Protein AF-A0A3P7NLG9-F1 (afdb_monomer)

Secondary structure (DSSP, 8-state):
----GGGGGGSHHHHHHHHH-SS-------TTTTGGGTS-HHHHHHHHHHHHHHHHH-HHHHHHHH--STT----TT-SS----HHHHHHHHHHHHHHHHHHHHHHHT--GGG--HHHHHHHHHT---PPPPHHHHHHHHHHHHHHHH--S--EEEEEE-TTSPEEEEEE--GGGGT----SS-HHHHHHHHTTGGGGGSS---------TT-------HHHHHHHHHH--SSS--------

Foldseek 3Di:
DDQLVVLVCVQVVNVVCVVPDPDDDDDDADQQFCVVVPDPPVVSVLLSLLLSLLCVLPVVVSVCLQCVDPPFDADPRGRGTDDDPVSSVSSSVSSLCSQLVSVCVVVVADSVLDDPVRSVCSSRPHDDDHPDVVSVVVVVVVVVVVVVDPDDWDWDWDADPVGDIDIDTHPDPPVVPDPDDPDPVVVQVVVLQCQLVVLVDDDDDDDDDDPPDDDDDDDSVVVSVDSSPDTPPDDDDDDDDD

Solvent-accessible surface area (backbone atoms only — not comparable to full-atom values): 15408 Å² total; per-residue (Å²): 120,56,71,50,65,74,31,53,59,73,38,65,73,53,38,53,50,60,74,67,54,89,63,96,76,91,82,90,81,64,96,59,65,69,46,71,82,83,42,54,70,69,55,50,50,51,51,51,47,45,52,28,39,18,37,60,75,41,46,70,63,38,55,48,52,65,44,80,45,94,82,55,46,57,52,96,90,42,87,58,58,66,66,55,76,72,53,46,54,53,39,50,52,53,38,50,50,53,46,44,52,54,50,18,66,75,66,74,42,70,64,87,68,56,49,75,66,54,54,50,36,54,60,47,43,44,93,68,81,74,79,52,69,69,59,49,53,49,49,56,51,49,55,58,44,63,79,70,59,91,80,74,70,55,72,48,78,48,69,48,103,85,70,52,78,44,78,47,74,48,77,62,86,64,72,79,79,71,80,75,64,96,63,63,54,65,65,48,55,62,54,34,72,54,35,58,68,55,65,77,69,79,90,74,90,82,70,84,86,54,94,91,56,88,85,84,84,77,62,66,69,58,54,48,52,51,51,46,73,46,57,98,80,60,88,84,86,86,86,81,88,131

pLDDT: mean 79.29, std 16.8, range [35.34, 97.75]

Mean predicted aligned error: 17.89 Å

Sequence (242 aa):
MQLPFQACLKVEKFGDLILKATEPQMVLFNLYDDWLKTISSYTAFSRLILILRALHVNNDKAKVILKPDKTTITEPHHIWPTLTPDEWIKVEYQLKDLILADYGKKNNVNVASLTQSEIRDIILGMEISAPSQQRQQIAEIEKQAKEQSQLTATTTKTVNKHGDEIISTTTSNYETEHFSSKTEWRVRAISATNLYLRTNNIYVSSDDIKENGYTYILPKNVLKKFITISDLRAQNMYKYNI

Radius of gyration: 28.05 Å; Cα contacts (8 Å, |Δi|>4): 166; chains: 1; bounding box: 58×56×77 Å

Nearest PDB structures (foldseek):
  8h6l-assembly1_5B  TM=5.431E-01  e=1.942E-27  Homo sapiens
  8qzs-assembly1_A  TM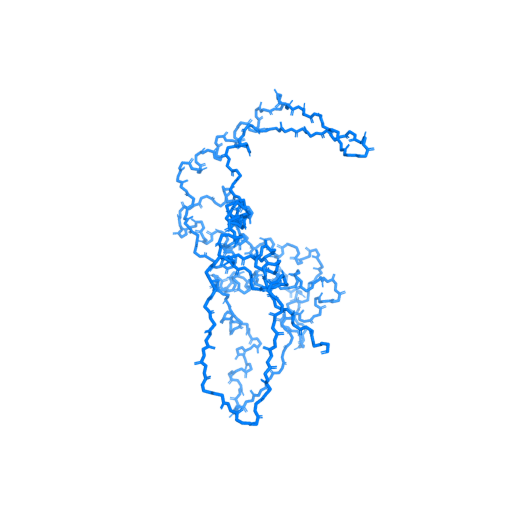=5.443E-01  e=1.942E-27  Homo sapiens
  8c6j-assembly1_A  TM=6.917E-01  e=1.653E-21  Homo sapiens
  6qdv-assembly1_A  TM=6.781E-01  e=6.265E-21  Homo sapiens
  5o9z-assembly1_A  TM=6.829E-01  e=7.615E-20  Homo sapiens

Structure (mmCIF, N/CA/C/O backbone):
data_AF-A0A3P7NLG9-F1
#
_entry.id   AF-A0A3P7NLG9-F1
#
loop_
_atom_site.group_PDB
_atom_site.id
_atom_site.type_symbol
_atom_site.label_atom_id
_atom_site.label_alt_id
_atom_site.label_comp_id
_atom_site.label_asym_id
_atom_site.label_entity_id
_atom_site.label_seq_id
_atom_site.pdbx_PDB_ins_code
_atom_site.Cartn_x
_atom_site.Cartn_y
_atom_site.Cartn_z
_atom_site.occupancy
_atom_site.B_iso_or_equiv
_atom_site.auth_seq_id
_atom_site.auth_comp_id
_atom_site.auth_asym_id
_atom_site.auth_atom_id
_atom_site.pdbx_PDB_model_num
ATOM 1 N N . MET A 1 1 ? -3.169 -7.976 10.105 1.00 57.94 1 MET A N 1
ATOM 2 C CA . MET A 1 1 ? -2.786 -7.221 8.893 1.00 57.94 1 MET A CA 1
ATOM 3 C C . MET A 1 1 ? -1.888 -8.119 8.061 1.00 57.94 1 MET A C 1
ATOM 5 O O . MET A 1 1 ? -0.774 -8.394 8.489 1.00 57.94 1 MET A O 1
ATOM 9 N N . GLN A 1 2 ? -2.391 -8.653 6.947 1.00 73.62 2 GLN A N 1
ATOM 10 C CA . GLN A 1 2 ? -1.629 -9.563 6.091 1.00 73.62 2 GLN A CA 1
ATOM 11 C C . GLN A 1 2 ? -1.133 -8.791 4.866 1.00 73.62 2 GLN A C 1
ATOM 13 O O . GLN A 1 2 ? -1.861 -8.571 3.891 1.00 73.62 2 GLN A O 1
ATOM 18 N N . LEU A 1 3 ? 0.109 -8.316 4.953 1.00 75.56 3 LEU A N 1
ATOM 19 C CA . LEU A 1 3 ? 0.740 -7.581 3.863 1.00 75.56 3 LEU A CA 1
ATOM 20 C C . LEU A 1 3 ? 1.159 -8.545 2.742 1.00 75.56 3 LEU A C 1
ATOM 22 O O . LEU A 1 3 ? 1.709 -9.612 3.026 1.00 75.56 3 LEU A O 1
ATOM 26 N N . PRO A 1 4 ? 0.930 -8.194 1.465 1.00 78.62 4 PRO A N 1
ATOM 27 C CA . PRO A 1 4 ? 1.114 -9.104 0.343 1.00 78.62 4 PRO A CA 1
ATOM 28 C C . PRO A 1 4 ? 2.580 -9.149 -0.118 1.00 78.62 4 PRO A C 1
ATOM 30 O O . PRO A 1 4 ? 2.858 -9.073 -1.309 1.00 78.62 4 PRO A O 1
ATOM 33 N N . PHE A 1 5 ? 3.544 -9.287 0.798 1.00 79.00 5 PHE A N 1
ATOM 34 C CA . PHE A 1 5 ? 4.973 -9.300 0.447 1.00 79.00 5 PHE A CA 1
ATOM 35 C C . PHE A 1 5 ? 5.369 -10.484 -0.438 1.00 79.00 5 PHE A C 1
ATOM 37 O O . PHE A 1 5 ? 6.287 -10.371 -1.241 1.00 79.00 5 PHE A O 1
ATOM 44 N N . GLN A 1 6 ? 4.634 -11.597 -0.376 1.00 79.12 6 GLN A N 1
ATOM 45 C CA . GLN A 1 6 ? 4.818 -12.705 -1.318 1.00 79.12 6 GLN A CA 1
ATOM 46 C C . GLN A 1 6 ? 4.575 -12.283 -2.775 1.00 79.12 6 GLN A C 1
ATOM 48 O O . GLN A 1 6 ? 5.144 -12.877 -3.686 1.00 79.12 6 GLN A O 1
ATOM 53 N N . ALA A 1 7 ? 3.776 -11.236 -3.017 1.00 80.38 7 ALA A N 1
ATOM 54 C CA . ALA A 1 7 ? 3.574 -10.702 -4.358 1.00 80.38 7 ALA A CA 1
ATOM 55 C C . ALA A 1 7 ? 4.841 -10.054 -4.936 1.00 80.38 7 ALA A C 1
ATOM 57 O O . ALA A 1 7 ? 4.934 -9.954 -6.157 1.00 80.38 7 ALA A O 1
ATOM 58 N N . CYS A 1 8 ? 5.836 -9.700 -4.106 1.00 78.50 8 CYS A N 1
ATOM 59 C CA . CYS A 1 8 ? 7.149 -9.274 -4.592 1.00 78.50 8 CYS A CA 1
ATOM 60 C C . CYS A 1 8 ? 7.766 -10.346 -5.497 1.00 78.50 8 CYS A C 1
ATOM 62 O O . CYS A 1 8 ? 8.310 -10.014 -6.539 1.00 78.50 8 CYS A O 1
ATOM 64 N N . LEU A 1 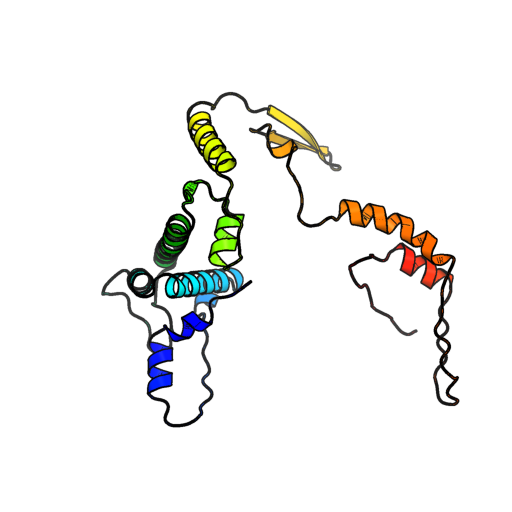9 ? 7.597 -11.636 -5.188 1.00 78.31 9 LEU A N 1
ATOM 65 C CA . LEU A 1 9 ? 8.136 -12.727 -6.013 1.00 78.31 9 LEU A CA 1
ATOM 66 C C . LEU A 1 9 ? 7.528 -12.788 -7.424 1.00 78.31 9 LEU A C 1
ATOM 68 O O . LEU A 1 9 ? 8.087 -13.436 -8.301 1.00 78.31 9 LEU A O 1
ATOM 72 N N . LYS A 1 10 ? 6.397 -12.112 -7.661 1.00 79.62 10 LYS A N 1
ATOM 73 C CA . LYS A 1 10 ? 5.776 -12.008 -8.989 1.00 79.62 10 LYS A CA 1
ATOM 74 C C . LYS A 1 10 ? 6.380 -10.892 -9.851 1.00 79.62 10 LYS A C 1
ATOM 76 O O . LYS A 1 10 ? 5.967 -10.721 -11.000 1.00 79.62 10 LYS A O 1
ATOM 81 N N . VAL A 1 11 ? 7.310 -10.107 -9.305 1.00 84.94 11 VAL A N 1
ATOM 82 C CA . VAL A 1 11 ? 8.071 -9.105 -10.054 1.00 84.94 11 VAL A CA 1
ATOM 83 C C . VAL A 1 11 ? 9.166 -9.819 -10.844 1.00 84.94 11 VAL A C 1
ATOM 85 O O . VAL A 1 11 ? 9.984 -10.535 -10.271 1.00 84.94 11 VAL A O 1
ATOM 88 N N . GLU A 1 12 ? 9.185 -9.603 -12.161 1.00 82.44 12 GLU A N 1
ATOM 89 C CA . GLU A 1 12 ? 10.059 -10.307 -13.117 1.00 82.44 12 GLU A CA 1
ATOM 90 C C . GLU A 1 12 ? 11.532 -10.250 -12.716 1.00 82.44 12 GLU A C 1
ATOM 92 O O . GLU A 1 12 ? 12.202 -11.274 -12.709 1.00 82.44 12 GLU A O 1
ATOM 97 N N . LYS A 1 13 ? 12.010 -9.090 -12.254 1.00 85.38 13 LYS A N 1
ATOM 98 C CA . LYS A 1 13 ? 13.400 -8.914 -11.815 1.00 85.38 13 LYS A CA 1
ATOM 99 C C . LYS A 1 13 ? 13.804 -9.870 -10.689 1.00 85.38 13 LYS A C 1
ATOM 101 O O . LYS A 1 13 ? 14.916 -10.392 -10.699 1.00 85.38 13 LYS A O 1
ATOM 106 N N . PHE A 1 14 ? 12.915 -10.102 -9.724 1.00 86.25 14 PHE A N 1
ATOM 107 C CA . PHE A 1 14 ? 13.180 -11.038 -8.632 1.00 86.25 14 PHE A CA 1
ATOM 108 C C . PHE A 1 14 ? 13.017 -12.484 -9.091 1.00 86.25 14 PHE A C 1
ATOM 110 O O . PHE A 1 14 ? 13.858 -13.311 -8.754 1.00 86.25 14 PHE A O 1
ATOM 117 N N . GLY A 1 15 ? 11.994 -12.777 -9.898 1.00 81.50 15 GLY A N 1
ATOM 118 C CA . GLY A 1 15 ? 11.798 -14.103 -10.488 1.00 81.50 15 GLY A CA 1
ATOM 119 C C . GLY A 1 15 ? 13.008 -14.558 -11.307 1.00 81.50 15 GLY A C 1
ATOM 120 O O . GLY A 1 15 ? 13.551 -15.629 -11.054 1.00 81.50 15 GLY A O 1
ATOM 121 N N . ASP A 1 16 ? 13.492 -13.714 -12.216 1.00 84.62 16 ASP A N 1
ATOM 122 C CA . ASP A 1 16 ? 14.642 -14.002 -13.076 1.00 84.62 16 ASP A CA 1
ATOM 123 C C . ASP A 1 16 ? 15.929 -14.208 -12.278 1.00 84.62 16 ASP A C 1
ATOM 125 O O . ASP A 1 16 ? 16.723 -15.091 -12.598 1.00 84.62 16 ASP A O 1
ATOM 129 N N . LEU A 1 17 ? 16.146 -13.401 -11.237 1.00 85.12 17 LEU A N 1
ATOM 130 C CA . LEU A 1 17 ? 17.311 -13.529 -10.369 1.00 85.12 17 LEU A CA 1
ATOM 131 C C . LEU A 1 17 ? 17.286 -14.849 -9.589 1.00 85.12 17 LEU A C 1
ATOM 133 O O . LEU A 1 17 ? 18.310 -15.521 -9.496 1.00 85.12 17 LEU A O 1
ATOM 137 N N . ILE A 1 18 ? 16.119 -15.226 -9.060 1.00 84.69 18 ILE A N 1
ATOM 138 C CA . ILE A 1 18 ? 15.930 -16.487 -8.336 1.00 84.69 18 ILE A CA 1
ATOM 139 C C . ILE A 1 18 ? 16.148 -17.676 -9.276 1.00 84.69 18 ILE A C 1
ATOM 141 O O . ILE A 1 18 ? 16.851 -18.613 -8.913 1.00 84.69 18 ILE A O 1
ATOM 145 N N . LEU A 1 19 ? 15.599 -17.628 -10.494 1.00 85.62 19 LEU A N 1
ATOM 146 C CA . LEU A 1 19 ? 15.734 -18.709 -11.476 1.00 85.62 19 LEU A CA 1
ATOM 147 C C . LEU A 1 19 ? 17.170 -18.881 -11.991 1.00 85.62 19 LEU A C 1
ATOM 149 O O . LEU A 1 19 ? 17.551 -19.987 -12.363 1.00 85.62 19 LEU A O 1
ATOM 153 N N . LYS A 1 20 ? 17.964 -17.806 -12.025 1.00 89.06 20 LYS A N 1
ATOM 154 C CA . LYS A 1 20 ? 19.366 -17.827 -12.476 1.00 89.06 20 LYS A CA 1
ATOM 155 C C . LYS A 1 20 ? 20.369 -18.133 -11.362 1.00 89.06 20 LYS A C 1
ATOM 157 O O . LYS A 1 20 ? 21.552 -18.289 -11.655 1.00 89.06 20 LYS A O 1
ATOM 162 N N . ALA A 1 21 ? 19.941 -18.187 -10.102 1.00 89.12 21 ALA A N 1
ATOM 163 C CA . ALA A 1 21 ? 20.837 -18.433 -8.979 1.00 89.12 21 ALA A CA 1
ATOM 164 C C . ALA A 1 21 ? 21.352 -19.883 -8.995 1.00 89.12 21 ALA A C 1
ATOM 166 O O . ALA A 1 21 ? 20.572 -20.829 -8.925 1.00 89.12 21 ALA A O 1
ATOM 167 N N . THR A 1 22 ? 22.673 -20.060 -9.058 1.00 92.38 22 THR A N 1
ATOM 168 C CA . THR A 1 22 ? 23.335 -21.378 -9.014 1.00 92.38 22 THR A CA 1
ATOM 169 C C . THR A 1 22 ? 23.825 -21.758 -7.619 1.00 92.38 22 THR A C 1
ATOM 171 O O . THR A 1 22 ? 24.142 -22.918 -7.372 1.00 92.38 22 THR A O 1
ATOM 174 N N . GLU A 1 23 ? 23.887 -20.791 -6.705 1.00 91.38 23 GLU A N 1
ATOM 175 C CA . GLU A 1 23 ? 24.315 -20.966 -5.320 1.00 91.38 23 GLU A CA 1
ATOM 176 C C . GLU A 1 23 ? 23.517 -20.048 -4.376 1.00 91.38 23 GLU A C 1
ATOM 178 O O . GLU A 1 23 ? 22.915 -19.065 -4.831 1.00 91.38 23 GLU A O 1
ATOM 183 N N . PRO A 1 24 ? 23.480 -20.341 -3.062 1.00 92.81 24 PRO A N 1
ATOM 184 C CA . PRO A 1 24 ? 22.873 -19.451 -2.082 1.00 92.81 24 PRO A CA 1
ATOM 185 C C . PRO A 1 24 ? 23.587 -18.095 -2.054 1.00 92.81 24 PRO A C 1
ATOM 187 O O . PRO A 1 24 ? 24.754 -18.002 -1.684 1.00 92.81 24 PRO A O 1
ATOM 190 N N . GLN A 1 25 ? 22.863 -17.033 -2.400 1.00 88.50 25 GLN A N 1
ATOM 191 C CA . GLN A 1 25 ? 23.380 -15.666 -2.438 1.00 88.50 25 GLN A CA 1
ATOM 192 C C . GLN A 1 25 ? 22.449 -14.705 -1.695 1.00 88.50 25 GLN A C 1
ATOM 194 O O . GLN A 1 25 ? 21.224 -14.825 -1.762 1.00 88.50 25 GLN A O 1
ATOM 199 N N . MET A 1 26 ? 23.033 -13.732 -0.994 1.00 89.81 26 MET A N 1
ATOM 200 C CA . MET A 1 26 ? 22.301 -12.617 -0.393 1.00 89.81 26 MET A CA 1
ATOM 201 C C . MET A 1 26 ? 22.371 -11.422 -1.340 1.00 89.81 26 MET A C 1
ATOM 203 O O . MET A 1 26 ? 23.459 -11.013 -1.738 1.00 89.81 26 MET A O 1
ATOM 207 N N . VAL A 1 27 ? 21.211 -10.875 -1.710 1.00 86.62 27 VAL A N 1
ATOM 208 C CA . VAL A 1 27 ? 21.118 -9.769 -2.669 1.00 86.62 27 VAL A CA 1
ATOM 209 C C . VAL A 1 27 ? 20.407 -8.587 -2.026 1.00 86.62 27 VAL A C 1
ATOM 211 O O . VAL A 1 27 ? 19.336 -8.735 -1.437 1.00 86.62 27 VAL A O 1
ATOM 214 N N . LEU A 1 28 ? 21.013 -7.408 -2.147 1.00 88.62 28 LEU A N 1
ATOM 215 C CA . LEU A 1 28 ? 20.476 -6.162 -1.619 1.00 88.62 28 LEU A CA 1
ATOM 216 C C . LEU A 1 28 ? 19.613 -5.462 -2.674 1.00 88.62 28 LEU A C 1
ATOM 218 O O . LEU A 1 28 ? 20.063 -5.220 -3.792 1.00 88.62 28 LEU A O 1
ATOM 222 N N . PHE A 1 29 ? 18.398 -5.077 -2.289 1.00 87.94 29 PHE A N 1
ATOM 223 C CA . PHE A 1 29 ? 17.495 -4.279 -3.115 1.00 87.94 29 PHE A CA 1
ATOM 224 C C . PHE A 1 29 ? 16.886 -3.131 -2.318 1.00 87.94 29 PHE A C 1
ATOM 226 O O . PHE A 1 29 ? 16.572 -3.279 -1.137 1.00 87.94 29 PHE A O 1
ATOM 233 N N . ASN A 1 30 ? 16.652 -2.009 -2.998 1.00 91.94 30 ASN A N 1
ATOM 234 C CA . ASN A 1 30 ? 15.819 -0.928 -2.492 1.00 91.94 30 ASN A CA 1
ATOM 235 C C . ASN A 1 30 ? 14.458 -0.965 -3.196 1.00 91.94 30 ASN A C 1
ATOM 237 O O . ASN A 1 30 ? 14.361 -0.599 -4.360 1.00 91.94 30 ASN A O 1
ATOM 241 N N . LEU A 1 31 ? 13.403 -1.378 -2.486 1.00 93.62 31 LEU A N 1
ATOM 242 C CA . LEU A 1 31 ? 12.051 -1.511 -3.050 1.00 93.62 31 LEU A CA 1
ATOM 243 C C . LEU A 1 31 ? 11.395 -0.181 -3.449 1.00 93.62 31 LEU A C 1
ATOM 245 O O . LEU A 1 31 ? 10.338 -0.208 -4.076 1.00 93.62 31 LEU A O 1
ATOM 249 N N . TYR A 1 32 ? 11.976 0.955 -3.062 1.00 95.25 32 TYR A N 1
ATOM 250 C CA . TYR A 1 32 ? 11.482 2.281 -3.429 1.00 95.25 32 TYR A CA 1
ATOM 251 C C . TYR A 1 32 ? 12.207 2.894 -4.623 1.00 95.25 32 TYR A C 1
ATOM 253 O O . TYR A 1 32 ? 11.862 4.013 -4.989 1.00 95.25 32 TYR A O 1
ATOM 261 N N . ASP A 1 33 ? 13.209 2.215 -5.192 1.00 95.06 33 ASP A N 1
ATOM 262 C CA . ASP A 1 33 ? 14.074 2.785 -6.226 1.00 95.06 33 ASP A CA 1
ATOM 263 C C . ASP A 1 33 ? 14.572 4.183 -5.804 1.00 95.06 33 ASP A C 1
ATOM 265 O O . ASP A 1 33 ? 15.262 4.319 -4.787 1.00 95.06 33 ASP A O 1
ATOM 269 N N . ASP A 1 34 ? 14.179 5.236 -6.517 1.00 94.50 34 ASP A N 1
ATOM 270 C CA . ASP A 1 34 ? 14.535 6.623 -6.235 1.00 94.50 34 ASP A CA 1
ATOM 271 C C . ASP A 1 34 ? 13.371 7.489 -5.716 1.00 94.50 34 ASP A C 1
ATOM 273 O O . ASP A 1 34 ? 13.539 8.699 -5.535 1.00 94.50 34 ASP A O 1
ATOM 277 N N . TRP A 1 35 ? 12.215 6.895 -5.395 1.00 96.44 35 TRP A N 1
ATOM 278 C CA . TRP A 1 35 ? 11.002 7.626 -5.003 1.00 96.44 35 TRP A CA 1
ATOM 279 C C . TRP A 1 35 ? 11.223 8.586 -3.831 1.00 96.44 35 TRP A C 1
ATOM 281 O O . TRP A 1 35 ? 10.650 9.673 -3.802 1.00 96.44 35 TRP A O 1
ATOM 291 N N . LEU A 1 36 ? 12.096 8.233 -2.883 1.00 95.88 36 LEU A N 1
ATOM 292 C CA . LEU A 1 36 ? 12.380 9.062 -1.706 1.00 95.88 36 LEU A CA 1
ATOM 293 C C . LEU A 1 36 ? 13.033 10.417 -2.031 1.00 95.88 36 LEU A C 1
ATOM 295 O O . LEU A 1 36 ? 13.108 11.275 -1.155 1.00 95.88 36 LEU A O 1
ATOM 299 N N . LYS A 1 37 ? 13.489 10.638 -3.272 1.00 94.31 37 LYS A N 1
ATOM 300 C CA . LYS A 1 37 ? 13.948 11.957 -3.733 1.00 94.31 37 LYS A CA 1
ATOM 301 C C . LYS A 1 37 ? 12.796 12.947 -3.919 1.00 94.31 37 LYS A C 1
ATOM 303 O O . LYS A 1 37 ? 13.016 14.149 -3.821 1.00 94.31 37 LYS A O 1
ATOM 308 N N . THR A 1 38 ? 11.593 12.456 -4.224 1.00 92.12 38 THR A N 1
ATOM 309 C CA . THR A 1 38 ? 10.439 13.288 -4.611 1.00 92.12 38 THR A CA 1
ATOM 310 C C . THR A 1 38 ? 9.249 13.153 -3.667 1.00 92.12 38 THR A C 1
ATOM 312 O O . THR A 1 38 ? 8.463 14.091 -3.550 1.00 92.12 38 THR A O 1
ATOM 315 N N . ILE A 1 39 ? 9.111 12.024 -2.965 1.00 94.94 39 ILE A N 1
ATOM 316 C CA . ILE A 1 39 ? 7.998 11.761 -2.047 1.00 94.94 39 ILE A CA 1
ATOM 317 C C . ILE A 1 39 ? 8.473 11.278 -0.674 1.00 94.94 39 ILE A C 1
ATOM 319 O O . ILE A 1 39 ? 9.566 10.741 -0.512 1.00 94.94 39 ILE A O 1
ATOM 323 N N . SER A 1 40 ? 7.613 11.447 0.333 1.00 96.75 40 SER A N 1
ATOM 324 C CA . SER A 1 40 ? 7.881 10.974 1.694 1.00 96.75 40 SER A CA 1
ATOM 325 C C . SER A 1 40 ? 7.946 9.443 1.783 1.00 96.75 40 SER A C 1
ATOM 327 O O . SER A 1 40 ? 7.334 8.730 0.983 1.00 96.75 40 SER A O 1
ATOM 329 N N . SER A 1 41 ? 8.601 8.929 2.827 1.00 94.94 41 SER A N 1
ATOM 330 C CA . SER A 1 41 ? 8.630 7.492 3.134 1.00 94.94 41 SER A CA 1
ATOM 331 C C . SER A 1 41 ? 7.234 6.895 3.342 1.00 94.94 41 SER A C 1
ATOM 333 O O . SER A 1 41 ? 6.981 5.771 2.916 1.00 94.94 41 SER A O 1
ATOM 335 N N . TYR A 1 42 ? 6.307 7.653 3.935 1.00 92.94 42 TYR A N 1
ATOM 336 C CA . TYR A 1 42 ? 4.914 7.235 4.105 1.00 92.94 42 TYR A CA 1
ATOM 337 C C . TYR A 1 42 ? 4.201 7.053 2.757 1.00 92.94 42 TYR A C 1
ATOM 339 O O . TYR A 1 42 ? 3.522 6.046 2.535 1.00 92.94 42 TYR A O 1
ATOM 347 N N . THR A 1 43 ? 4.380 8.003 1.837 1.00 93.56 43 THR A N 1
ATOM 348 C CA . THR A 1 43 ? 3.804 7.939 0.488 1.00 93.56 43 THR A CA 1
ATOM 349 C C . THR A 1 43 ? 4.420 6.792 -0.312 1.00 93.56 43 THR A C 1
ATOM 351 O O . THR A 1 43 ? 3.689 6.015 -0.920 1.00 93.56 43 THR A O 1
ATOM 354 N N . ALA A 1 44 ? 5.746 6.628 -0.251 1.00 95.56 44 ALA A N 1
ATOM 355 C CA . ALA A 1 44 ? 6.464 5.547 -0.926 1.00 95.56 44 ALA A CA 1
ATOM 356 C C . ALA A 1 44 ? 6.019 4.164 -0.427 1.00 95.56 44 ALA A C 1
ATOM 358 O O . ALA A 1 44 ? 5.745 3.270 -1.227 1.00 95.56 44 ALA A O 1
ATOM 359 N N . PHE A 1 45 ? 5.862 4.003 0.890 1.00 94.50 45 PHE A N 1
ATOM 360 C CA . PHE A 1 45 ? 5.326 2.777 1.475 1.00 94.50 45 PHE A CA 1
ATOM 361 C C . PHE A 1 45 ? 3.888 2.512 1.017 1.00 94.50 45 PHE A C 1
ATOM 363 O O . PHE A 1 45 ? 3.563 1.397 0.613 1.00 94.50 45 PHE A O 1
ATOM 370 N N . SER A 1 46 ? 3.032 3.537 1.021 1.00 93.50 46 SER A N 1
ATOM 371 C CA . SER A 1 46 ? 1.637 3.412 0.578 1.00 93.50 46 SER A CA 1
ATOM 372 C C . SER A 1 46 ? 1.540 2.993 -0.894 1.00 93.50 46 SER A C 1
ATOM 374 O O . SER A 1 46 ? 0.784 2.075 -1.215 1.00 93.50 46 SER A O 1
ATOM 376 N N . ARG A 1 47 ? 2.361 3.593 -1.769 1.00 96.25 47 ARG A N 1
ATOM 377 C CA . ARG A 1 47 ? 2.503 3.207 -3.182 1.00 96.25 47 ARG A CA 1
ATOM 378 C C . ARG A 1 47 ? 2.942 1.754 -3.320 1.00 96.25 47 ARG A C 1
ATOM 380 O O . ARG A 1 47 ? 2.304 0.992 -4.041 1.00 96.25 47 ARG A O 1
ATOM 387 N N . LEU A 1 48 ? 3.985 1.347 -2.597 1.00 95.38 48 LEU A N 1
ATOM 388 C CA . LEU A 1 48 ? 4.483 -0.028 -2.633 1.00 95.38 48 LEU A CA 1
ATOM 389 C C . LEU A 1 48 ? 3.387 -1.031 -2.250 1.00 95.38 48 LEU A C 1
ATOM 391 O O . LEU A 1 48 ? 3.157 -1.999 -2.972 1.00 95.38 48 LEU A O 1
ATOM 395 N N . ILE A 1 49 ? 2.675 -0.799 -1.143 1.00 93.88 49 ILE A N 1
ATOM 396 C CA . ILE A 1 49 ? 1.603 -1.700 -0.702 1.00 93.88 49 ILE A CA 1
ATOM 397 C C . ILE A 1 49 ? 0.468 -1.767 -1.725 1.00 93.88 49 ILE A C 1
ATOM 399 O O . ILE A 1 49 ? -0.041 -2.858 -1.988 1.00 93.88 49 ILE A O 1
ATOM 403 N N . LEU A 1 50 ? 0.101 -0.638 -2.331 1.00 95.62 50 LEU A N 1
ATOM 404 C CA . LEU A 1 50 ? -0.917 -0.591 -3.375 1.00 95.62 50 LEU A CA 1
ATOM 405 C C . LEU A 1 50 ? -0.525 -1.452 -4.584 1.00 95.62 50 LEU A C 1
ATOM 407 O O . LEU A 1 50 ? -1.319 -2.282 -5.030 1.00 95.62 50 LEU A O 1
ATOM 411 N N . ILE A 1 51 ? 0.716 -1.319 -5.059 1.00 95.88 51 ILE A N 1
ATOM 412 C CA . ILE A 1 51 ? 1.245 -2.111 -6.176 1.00 95.88 51 ILE A CA 1
ATOM 413 C C . ILE A 1 51 ? 1.256 -3.603 -5.831 1.00 95.88 51 ILE A C 1
ATOM 415 O O . ILE A 1 51 ? 0.738 -4.424 -6.589 1.00 95.88 51 ILE A O 1
ATOM 419 N N . LEU A 1 52 ? 1.800 -3.973 -4.669 1.00 94.19 52 LEU A N 1
ATOM 420 C CA . LEU A 1 52 ? 1.882 -5.372 -4.249 1.00 94.19 52 LEU A CA 1
ATOM 421 C C . LEU A 1 52 ? 0.496 -5.998 -4.061 1.00 94.19 52 LEU A C 1
ATOM 423 O O . LEU A 1 52 ? 0.287 -7.155 -4.433 1.00 94.19 52 LEU A O 1
ATOM 427 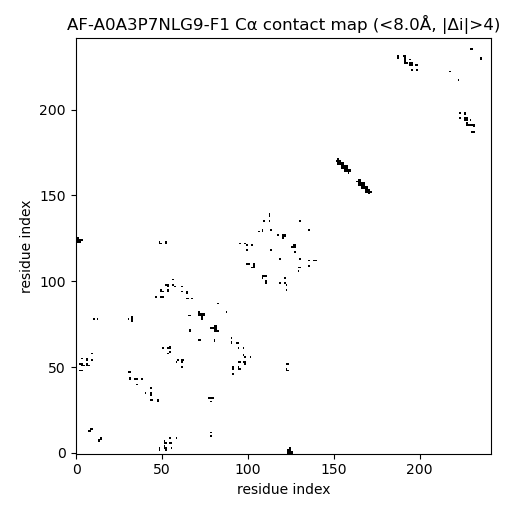N N . ARG A 1 53 ? -0.476 -5.245 -3.532 1.00 93.75 53 ARG A N 1
ATOM 428 C CA . ARG A 1 53 ? -1.860 -5.716 -3.407 1.00 93.75 53 ARG A CA 1
ATOM 429 C C . ARG A 1 53 ? -2.496 -5.924 -4.777 1.00 93.75 53 ARG A C 1
ATOM 431 O O . ARG A 1 53 ? -3.118 -6.963 -4.984 1.00 93.75 53 ARG A O 1
ATOM 438 N N . ALA A 1 54 ? -2.303 -5.005 -5.717 1.00 95.19 54 ALA A N 1
ATOM 439 C CA . ALA A 1 54 ? -2.810 -5.155 -7.077 1.00 95.19 54 ALA A CA 1
ATOM 440 C C . ALA A 1 54 ? -2.198 -6.380 -7.783 1.00 95.19 54 ALA A C 1
ATOM 442 O O . ALA A 1 54 ? -2.935 -7.194 -8.336 1.00 95.19 54 ALA A O 1
ATOM 443 N N . LEU A 1 55 ? -0.878 -6.587 -7.677 1.00 94.25 55 LEU A N 1
ATOM 444 C CA . LEU A 1 55 ? -0.181 -7.768 -8.215 1.00 94.25 55 LEU A CA 1
ATOM 445 C C . LEU A 1 55 ? -0.628 -9.085 -7.561 1.00 94.25 55 LEU A C 1
ATOM 447 O O . LEU A 1 55 ? -0.556 -10.154 -8.182 1.00 94.25 55 LEU A O 1
ATOM 451 N N . HIS A 1 56 ? -1.052 -9.032 -6.298 1.00 91.50 56 HIS A N 1
ATOM 452 C CA . HIS A 1 56 ? -1.634 -10.172 -5.602 1.00 91.50 56 HIS A CA 1
ATOM 453 C C . HIS A 1 56 ? -3.030 -10.505 -6.144 1.00 91.50 56 HIS A C 1
ATOM 455 O O . HIS A 1 56 ? -3.286 -11.671 -6.436 1.00 91.50 56 HIS A O 1
ATOM 461 N N . VAL A 1 57 ? -3.882 -9.488 -6.309 1.00 92.19 57 VAL A N 1
ATOM 462 C CA . VAL A 1 57 ? -5.276 -9.601 -6.765 1.00 92.19 57 VAL A CA 1
ATOM 463 C C . VAL A 1 57 ? -5.373 -10.032 -8.229 1.00 92.19 57 VAL A C 1
ATOM 465 O O . VAL A 1 57 ? -6.053 -11.005 -8.543 1.00 92.19 57 VAL A O 1
ATOM 468 N N . ASN A 1 58 ? -4.696 -9.323 -9.133 1.00 93.94 58 ASN A N 1
ATOM 469 C CA . ASN A 1 58 ? -4.677 -9.641 -10.555 1.00 93.94 58 ASN A CA 1
ATOM 470 C C . ASN A 1 58 ? -3.332 -9.224 -11.155 1.00 93.94 58 ASN A C 1
ATOM 472 O O . ASN A 1 58 ? -3.102 -8.051 -11.451 1.00 93.94 58 ASN A O 1
ATOM 476 N N . ASN A 1 59 ? -2.442 -10.203 -11.315 1.00 92.88 59 ASN A N 1
ATOM 477 C CA . ASN A 1 59 ? -1.068 -9.947 -11.729 1.00 92.88 59 ASN A CA 1
ATOM 478 C C . ASN A 1 59 ? -0.984 -9.339 -13.133 1.00 92.88 59 ASN A C 1
ATOM 480 O O . ASN A 1 59 ? -0.312 -8.327 -13.312 1.00 92.88 59 ASN A O 1
ATOM 484 N N . ASP A 1 60 ? -1.714 -9.907 -14.092 1.00 92.75 60 ASP A N 1
ATOM 485 C CA . ASP A 1 60 ? -1.635 -9.506 -15.497 1.00 92.75 60 ASP A CA 1
ATOM 486 C C . ASP A 1 60 ? -2.148 -8.078 -15.698 1.00 92.75 60 ASP A C 1
ATOM 488 O O . ASP A 1 60 ? -1.459 -7.241 -16.281 1.00 92.75 60 ASP A O 1
ATOM 492 N N . LYS A 1 61 ? -3.322 -7.750 -15.141 1.00 95.31 61 LYS A N 1
ATOM 493 C CA . LYS A 1 61 ? -3.874 -6.390 -15.234 1.00 95.31 61 LYS A CA 1
ATOM 494 C C . LYS A 1 61 ? -3.007 -5.371 -14.506 1.00 95.31 61 LYS A C 1
ATOM 496 O O . LYS A 1 61 ? -2.805 -4.280 -15.027 1.00 95.31 61 LYS A O 1
ATOM 501 N N . ALA A 1 62 ? -2.477 -5.716 -13.332 1.00 95.69 62 ALA A N 1
ATOM 502 C CA . ALA A 1 62 ? -1.585 -4.825 -12.598 1.00 95.69 62 ALA A CA 1
ATOM 503 C C . ALA A 1 62 ? -0.294 -4.540 -13.386 1.00 95.69 62 ALA A C 1
ATOM 505 O O . ALA A 1 62 ? 0.132 -3.390 -13.443 1.00 95.69 62 ALA A O 1
ATOM 506 N N . LYS A 1 63 ? 0.294 -5.542 -14.056 1.00 92.94 63 LYS A N 1
ATOM 507 C CA . LYS A 1 63 ? 1.465 -5.348 -14.929 1.00 92.94 63 LYS A CA 1
ATOM 508 C C . LYS A 1 63 ? 1.171 -4.430 -16.116 1.00 92.94 63 LYS A C 1
ATOM 510 O O . LYS A 1 63 ? 2.005 -3.587 -16.432 1.00 92.94 63 LYS A O 1
ATOM 515 N N . VAL A 1 64 ? -0.004 -4.565 -16.737 1.00 94.00 64 VAL A N 1
ATOM 516 C CA . VAL A 1 64 ? -0.444 -3.665 -17.819 1.00 94.00 64 VAL A CA 1
ATOM 517 C C . VAL A 1 64 ? -0.616 -2.235 -17.302 1.00 94.00 64 VAL A C 1
ATOM 519 O O . VAL A 1 64 ? -0.137 -1.304 -17.935 1.00 94.00 64 VAL A O 1
ATOM 522 N N . ILE A 1 6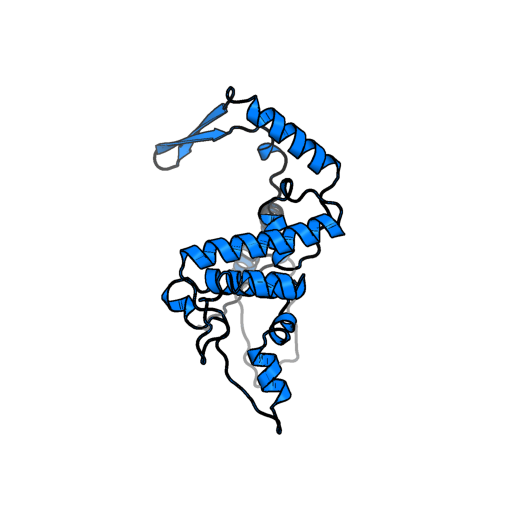5 ? -1.231 -2.052 -16.130 1.00 96.25 65 ILE A N 1
ATOM 523 C CA . ILE A 1 65 ? -1.413 -0.726 -15.514 1.00 96.25 65 ILE A CA 1
ATOM 524 C C . ILE A 1 65 ? -0.065 -0.065 -15.182 1.00 96.25 65 ILE A C 1
ATOM 526 O O . ILE A 1 65 ? 0.101 1.129 -15.400 1.00 96.25 65 ILE A O 1
ATOM 530 N N . LEU A 1 66 ? 0.913 -0.830 -14.685 1.00 94.69 66 LEU A N 1
ATOM 531 C CA . LEU A 1 66 ? 2.247 -0.310 -14.358 1.00 94.69 66 LEU A CA 1
ATOM 532 C C . LEU A 1 66 ? 3.040 0.151 -15.594 1.00 94.69 66 LEU A C 1
ATOM 534 O O . LEU A 1 66 ? 3.946 0.967 -15.451 1.00 94.69 66 LEU A O 1
ATOM 538 N N . LYS A 1 67 ? 2.716 -0.350 -16.791 1.00 92.00 67 LYS A N 1
ATOM 539 C CA . LYS A 1 67 ? 3.363 0.013 -18.063 1.00 92.00 67 LYS A CA 1
ATOM 540 C C . LYS A 1 67 ? 2.326 0.635 -19.014 1.00 92.00 67 LYS A C 1
ATOM 542 O O . LYS A 1 67 ? 1.890 -0.036 -19.951 1.00 92.00 67 LYS A O 1
ATOM 547 N N . PRO A 1 68 ? 1.900 1.889 -18.766 1.00 85.81 68 PRO A N 1
ATOM 548 C CA . PRO A 1 68 ? 0.787 2.511 -19.484 1.00 85.81 68 PRO A CA 1
ATOM 549 C C . PRO A 1 68 ? 1.080 2.776 -20.967 1.00 85.81 68 PRO A C 1
ATOM 551 O O . PRO A 1 68 ? 0.145 2.819 -21.766 1.00 85.81 68 PRO A O 1
ATOM 554 N N . ASP A 1 69 ? 2.351 2.933 -21.346 1.00 86.81 69 ASP A N 1
ATOM 555 C CA . ASP A 1 69 ? 2.780 3.107 -22.732 1.00 86.81 69 ASP A CA 1
ATOM 556 C C . ASP A 1 69 ? 3.936 2.149 -23.077 1.00 86.81 69 ASP A C 1
ATOM 558 O O . ASP A 1 69 ? 4.707 1.717 -22.221 1.00 86.81 69 ASP A O 1
ATOM 562 N N . LYS A 1 70 ? 4.091 1.835 -24.365 1.00 84.56 70 LYS A N 1
ATOM 563 C CA . LYS A 1 70 ? 5.222 1.072 -24.912 1.00 84.56 70 LYS A CA 1
ATOM 564 C C . LYS A 1 70 ? 6.560 1.781 -24.710 1.00 84.56 70 LYS A C 1
ATOM 566 O O . LYS A 1 70 ? 7.597 1.127 -24.748 1.00 84.56 70 LYS A O 1
ATOM 571 N N . THR A 1 71 ? 6.534 3.101 -24.539 1.00 88.50 71 THR A N 1
ATOM 572 C CA . THR A 1 71 ? 7.717 3.920 -24.257 1.00 88.50 71 THR A CA 1
ATOM 573 C C . THR A 1 71 ? 8.141 3.858 -22.790 1.00 88.50 71 THR A C 1
ATOM 575 O O . THR A 1 71 ? 9.272 4.223 -22.473 1.00 88.50 71 THR A O 1
ATOM 578 N N . THR A 1 72 ? 7.277 3.366 -21.893 1.00 90.50 72 THR A N 1
ATOM 579 C CA . THR A 1 72 ? 7.588 3.238 -20.472 1.00 90.50 72 THR A CA 1
ATOM 580 C C . THR A 1 72 ? 8.682 2.190 -20.263 1.00 90.50 72 THR A C 1
ATOM 582 O O . THR A 1 72 ? 8.469 0.988 -20.446 1.00 90.50 72 THR A O 1
ATOM 585 N N . ILE A 1 73 ? 9.852 2.649 -19.824 1.00 91.00 73 ILE A N 1
ATOM 586 C CA . ILE A 1 73 ? 11.001 1.800 -19.510 1.00 91.00 73 ILE A CA 1
ATOM 587 C C . ILE A 1 73 ? 11.182 1.639 -17.997 1.00 91.00 73 ILE A C 1
ATOM 589 O O . ILE A 1 73 ? 10.832 2.511 -17.202 1.00 91.00 73 ILE A O 1
ATOM 593 N N . THR A 1 74 ? 11.763 0.510 -17.600 1.00 92.19 74 THR A N 1
ATOM 594 C CA . THR A 1 74 ? 12.29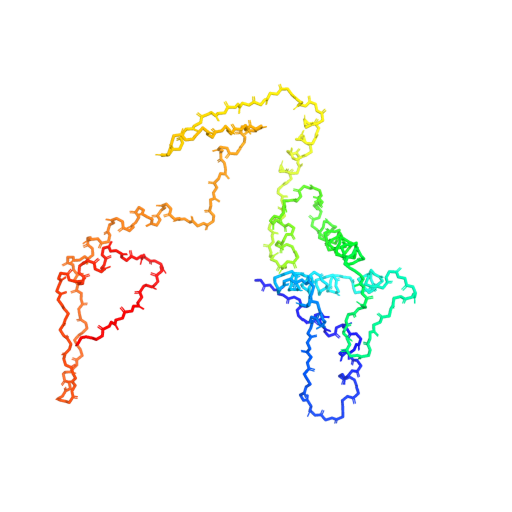1 0.290 -16.249 1.00 92.19 74 THR A CA 1
ATOM 595 C C . THR A 1 74 ? 13.806 0.319 -16.349 1.00 92.19 74 THR A C 1
ATOM 597 O O . THR A 1 74 ? 14.385 -0.430 -17.138 1.00 92.19 74 THR A O 1
ATOM 600 N N . GLU A 1 75 ? 14.457 1.190 -15.582 1.00 90.12 75 GLU A N 1
ATOM 601 C CA . GLU A 1 75 ? 15.916 1.268 -15.591 1.00 90.12 75 GLU A CA 1
ATOM 602 C C . GLU A 1 75 ? 16.547 -0.043 -15.091 1.00 90.12 75 GLU A C 1
ATOM 604 O O . GLU A 1 75 ? 15.991 -0.691 -14.202 1.00 90.12 75 GLU A O 1
ATOM 609 N N . PRO A 1 76 ? 17.737 -0.439 -15.588 1.00 87.62 76 PRO A N 1
ATOM 610 C CA . PRO A 1 76 ? 18.346 -1.724 -15.230 1.00 87.62 76 PRO A CA 1
ATOM 611 C C . PRO A 1 76 ? 18.544 -1.932 -13.723 1.00 87.62 76 PRO A C 1
ATOM 613 O O . PRO A 1 76 ? 18.479 -3.059 -13.229 1.00 87.62 76 PRO A O 1
ATOM 616 N N . HIS A 1 77 ? 18.766 -0.852 -12.969 1.00 87.88 77 HIS A N 1
ATOM 617 C CA . HIS A 1 77 ? 18.944 -0.893 -11.518 1.00 87.88 77 HIS A CA 1
ATOM 618 C C . HIS A 1 77 ? 17.635 -0.695 -10.738 1.00 87.88 77 HIS A C 1
ATOM 620 O O . HIS A 1 77 ? 17.575 -1.109 -9.583 1.00 87.88 77 HIS A O 1
ATOM 626 N N . HIS A 1 78 ? 16.566 -0.221 -11.380 1.00 93.12 78 HIS A N 1
ATOM 627 C CA . HIS A 1 78 ? 15.244 -0.058 -10.776 1.00 93.12 78 HIS A CA 1
ATOM 628 C C . HIS A 1 78 ? 14.395 -1.330 -10.848 1.00 93.12 78 HIS A C 1
ATOM 630 O O . HIS A 1 78 ? 14.645 -2.241 -11.645 1.00 93.12 78 HIS A O 1
ATOM 636 N N . ILE A 1 79 ? 13.415 -1.425 -9.958 1.00 93.50 79 ILE A N 1
ATOM 637 C CA . ILE A 1 79 ? 12.428 -2.504 -9.907 1.00 93.50 79 ILE A CA 1
ATOM 638 C C . ILE A 1 79 ? 11.150 -2.064 -10.621 1.00 93.50 79 ILE A C 1
ATOM 640 O O . ILE A 1 79 ? 10.540 -2.855 -11.343 1.00 93.50 79 ILE A O 1
ATOM 644 N N . TRP A 1 80 ? 10.751 -0.810 -10.424 1.00 95.25 80 TRP A N 1
ATOM 645 C CA . TRP A 1 80 ? 9.516 -0.244 -10.939 1.00 95.25 80 TRP A CA 1
ATOM 646 C C . TRP A 1 80 ? 9.764 0.611 -12.187 1.00 95.25 80 TRP A C 1
ATOM 648 O O . TRP A 1 80 ? 10.864 1.123 -12.390 1.00 95.25 80 TRP A O 1
ATOM 658 N N . PRO A 1 81 ? 8.757 0.771 -13.061 1.00 94.62 81 PRO A N 1
ATOM 659 C CA . PRO A 1 81 ? 8.867 1.636 -14.231 1.00 94.62 81 PRO A CA 1
ATOM 660 C C . PRO A 1 81 ? 9.167 3.091 -13.857 1.00 94.62 81 PRO A C 1
ATOM 662 O O . PRO A 1 81 ? 8.636 3.609 -12.870 1.00 94.62 81 PRO A O 1
ATOM 665 N N . THR A 1 82 ? 10.001 3.750 -14.661 1.00 93.56 82 THR A N 1
ATOM 666 C CA . THR A 1 82 ? 10.303 5.171 -14.484 1.00 93.56 82 THR A CA 1
ATOM 667 C C . THR A 1 82 ? 9.119 5.976 -15.009 1.00 93.56 82 THR A C 1
ATOM 669 O O . THR A 1 82 ? 8.872 6.020 -16.212 1.00 93.56 82 THR A O 1
ATOM 672 N N . LEU A 1 83 ? 8.372 6.583 -14.088 1.00 94.50 83 LEU A N 1
ATOM 673 C CA . LEU A 1 83 ? 7.174 7.373 -14.368 1.00 94.50 83 LEU A CA 1
ATOM 674 C C . LEU A 1 83 ? 7.293 8.756 -13.732 1.00 94.50 83 LEU A C 1
ATOM 676 O O . LEU A 1 83 ? 7.863 8.920 -12.648 1.00 94.50 83 LEU A O 1
ATOM 680 N N . THR A 1 84 ? 6.695 9.745 -14.383 1.00 92.94 84 THR A N 1
ATOM 681 C CA . THR A 1 84 ? 6.525 11.093 -13.837 1.00 92.94 84 THR A CA 1
ATOM 682 C C . THR A 1 84 ? 5.525 11.099 -12.667 1.00 92.94 84 THR A C 1
ATOM 684 O O . THR A 1 84 ? 4.715 10.176 -12.531 1.00 92.94 84 THR A O 1
ATOM 687 N N . PRO A 1 85 ? 5.531 12.132 -11.801 1.00 91.94 85 PRO A N 1
ATOM 688 C CA . PRO A 1 85 ? 4.572 12.233 -10.698 1.00 91.94 85 PRO A CA 1
ATOM 689 C C . PRO A 1 85 ? 3.101 12.151 -11.140 1.00 91.94 85 PRO A C 1
ATOM 691 O O . PRO A 1 85 ? 2.312 11.459 -10.500 1.00 91.94 85 PRO A O 1
ATOM 694 N N . ASP A 1 86 ? 2.743 12.790 -12.257 1.00 92.50 86 ASP A N 1
ATOM 695 C CA . ASP A 1 86 ? 1.371 12.784 -12.780 1.00 92.50 86 ASP A CA 1
ATOM 696 C C . ASP A 1 86 ? 0.956 11.413 -13.329 1.00 92.50 86 ASP A C 1
ATOM 698 O O . ASP A 1 86 ? -0.193 10.990 -13.176 1.00 92.50 86 ASP A O 1
ATOM 702 N N . GLU A 1 87 ? 1.884 10.689 -13.955 1.00 94.81 87 GLU A N 1
ATOM 703 C CA . GLU A 1 87 ? 1.654 9.309 -14.385 1.00 94.81 87 GLU A CA 1
ATOM 704 C C . GLU A 1 87 ? 1.471 8.383 -13.185 1.00 94.81 87 GLU A C 1
ATOM 706 O O . GLU A 1 87 ? 0.539 7.578 -13.179 1.00 94.81 87 GLU A O 1
ATOM 711 N N . TRP A 1 88 ? 2.287 8.542 -12.138 1.00 96.06 88 TRP A N 1
ATOM 712 C CA . TRP A 1 88 ? 2.131 7.783 -10.899 1.00 96.06 88 TRP A CA 1
ATOM 713 C C . TRP A 1 88 ? 0.748 7.971 -10.277 1.00 96.06 88 TRP A C 1
ATOM 715 O O . TRP A 1 88 ? 0.140 6.983 -9.880 1.00 96.06 88 TRP A O 1
ATOM 725 N N . ILE A 1 89 ? 0.212 9.194 -10.244 1.00 95.00 89 ILE A N 1
ATOM 726 C CA . ILE A 1 89 ? -1.141 9.453 -9.723 1.00 95.00 89 ILE A CA 1
ATOM 727 C C . ILE A 1 89 ? -2.196 8.663 -10.516 1.00 95.00 89 ILE A C 1
ATOM 729 O O . ILE A 1 89 ? -3.086 8.044 -9.927 1.00 95.00 89 ILE A O 1
ATOM 733 N N . LYS A 1 90 ? -2.091 8.644 -11.851 1.00 96.19 90 LYS A N 1
ATOM 734 C CA . LYS A 1 90 ? -3.018 7.897 -12.719 1.00 96.19 90 LYS A CA 1
ATOM 735 C C . LYS A 1 90 ? -2.910 6.389 -12.489 1.00 96.19 90 LYS A C 1
ATOM 737 O O . LYS A 1 90 ? -3.932 5.723 -12.328 1.00 96.19 90 LYS A O 1
ATOM 742 N N . VAL A 1 91 ? -1.685 5.867 -12.432 1.00 97.19 91 VAL A N 1
ATOM 743 C CA . VAL A 1 91 ? -1.400 4.449 -12.167 1.00 97.19 91 VAL A CA 1
ATOM 744 C C . VAL A 1 91 ? -1.927 4.042 -10.791 1.00 97.19 91 VAL A C 1
ATOM 746 O O . VAL A 1 91 ? -2.626 3.040 -10.677 1.00 97.19 91 VAL A O 1
ATOM 749 N N . GLU A 1 92 ? -1.679 4.832 -9.745 1.00 97.12 92 GLU A N 1
ATOM 750 C CA . GLU A 1 92 ? -2.189 4.573 -8.394 1.00 97.12 92 GLU A CA 1
ATOM 751 C C . GLU A 1 92 ? -3.722 4.519 -8.362 1.00 97.12 92 GLU A C 1
ATOM 753 O O . GLU A 1 92 ? -4.297 3.606 -7.764 1.00 97.12 92 GLU A O 1
ATOM 758 N N . TYR A 1 93 ? -4.403 5.440 -9.049 1.00 96.56 93 TYR A N 1
ATOM 759 C CA . TYR A 1 93 ? -5.862 5.414 -9.147 1.00 96.56 93 TYR A CA 1
ATOM 760 C C . TYR A 1 93 ? -6.362 4.125 -9.818 1.00 96.56 93 TYR A C 1
ATOM 762 O O . TYR A 1 93 ? -7.235 3.447 -9.278 1.00 96.56 93 TYR A O 1
ATOM 770 N N . GLN A 1 94 ? -5.749 3.728 -10.936 1.00 97.56 94 GLN A N 1
ATOM 771 C CA . GLN A 1 94 ? -6.101 2.500 -11.655 1.00 97.56 94 GLN A CA 1
ATOM 772 C C . GLN A 1 94 ? -5.833 1.228 -10.835 1.00 97.56 94 GLN A C 1
ATOM 774 O O . GLN A 1 94 ? -6.646 0.302 -10.848 1.00 97.56 94 GLN A O 1
ATOM 779 N N . LEU A 1 95 ? -4.723 1.168 -10.091 1.00 97.75 95 LEU A N 1
ATOM 780 C CA . LEU A 1 95 ? -4.413 0.040 -9.206 1.00 97.75 95 LEU A CA 1
ATOM 781 C C . LEU A 1 95 ? -5.415 -0.057 -8.050 1.00 97.75 95 LEU A C 1
ATOM 783 O O . LEU A 1 95 ? -5.863 -1.155 -7.714 1.00 97.75 95 LEU A O 1
ATOM 787 N N . LYS A 1 96 ? -5.800 1.082 -7.463 1.00 96.62 96 LYS A N 1
ATOM 788 C CA . LYS A 1 96 ? -6.836 1.144 -6.426 1.00 96.62 96 LYS A CA 1
ATOM 789 C C . LYS A 1 96 ? -8.169 0.620 -6.957 1.00 96.62 96 LYS A C 1
ATOM 791 O O . LYS A 1 96 ? -8.778 -0.235 -6.317 1.00 96.62 96 LYS A O 1
ATOM 796 N N . ASP A 1 97 ? -8.594 1.081 -8.128 1.00 96.38 97 ASP A N 1
ATOM 797 C CA . ASP A 1 97 ? -9.856 0.660 -8.739 1.00 96.38 97 ASP A CA 1
ATOM 798 C C . ASP A 1 97 ? -9.859 -0.835 -9.075 1.00 96.38 97 ASP A C 1
ATOM 800 O O . ASP A 1 97 ? -10.854 -1.516 -8.832 1.00 96.38 97 ASP A O 1
ATOM 804 N N . LEU A 1 98 ? -8.731 -1.379 -9.546 1.00 97.12 98 LEU A N 1
ATOM 805 C CA . LEU A 1 98 ? -8.569 -2.815 -9.782 1.00 97.12 98 LEU A CA 1
ATOM 806 C C . LEU A 1 98 ? -8.798 -3.639 -8.503 1.00 97.12 98 LEU A C 1
ATOM 808 O O .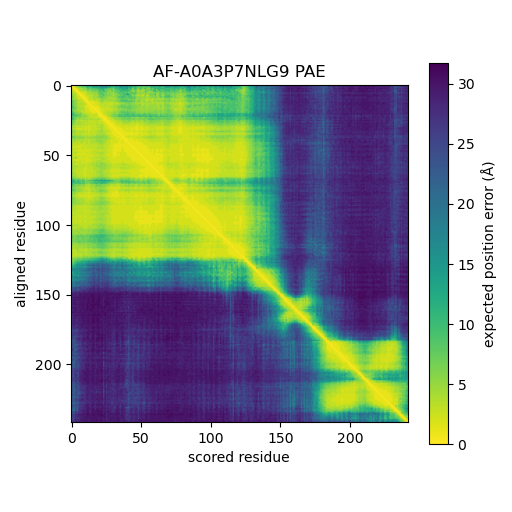 LEU A 1 98 ? -9.503 -4.649 -8.542 1.00 97.12 98 LEU A O 1
ATOM 812 N N . ILE A 1 99 ? -8.221 -3.212 -7.375 1.00 95.75 99 ILE A N 1
ATOM 813 C CA . ILE A 1 99 ? -8.367 -3.891 -6.077 1.00 95.75 99 ILE A CA 1
ATOM 814 C C . ILE A 1 99 ? -9.814 -3.806 -5.583 1.00 95.75 99 ILE A C 1
ATOM 816 O O . ILE A 1 99 ? -10.388 -4.813 -5.167 1.00 95.75 99 ILE A O 1
ATOM 820 N N . LEU A 1 100 ? -10.415 -2.614 -5.634 1.00 94.94 100 LEU A N 1
ATOM 821 C CA . LEU A 1 100 ? -11.782 -2.401 -5.162 1.00 94.94 100 LEU A CA 1
ATOM 822 C C . LEU A 1 100 ? -12.800 -3.154 -6.020 1.00 94.94 100 LEU A C 1
ATOM 824 O O . LEU A 1 100 ? -13.724 -3.748 -5.470 1.00 94.94 100 LEU A O 1
ATOM 828 N N . ALA A 1 101 ? -12.618 -3.194 -7.341 1.00 94.81 101 ALA A N 1
ATOM 829 C CA . ALA A 1 101 ? -13.490 -3.941 -8.241 1.00 94.81 101 ALA A CA 1
ATOM 830 C C . ALA A 1 101 ? -13.468 -5.452 -7.952 1.00 94.81 101 ALA A C 1
ATOM 832 O O . ALA A 1 101 ? -14.523 -6.090 -7.941 1.00 94.81 101 ALA A O 1
ATOM 833 N N . ASP A 1 102 ? -12.293 -6.029 -7.678 1.00 94.06 102 ASP A N 1
ATOM 834 C CA . ASP A 1 102 ? -12.182 -7.435 -7.271 1.00 94.06 102 ASP A CA 1
ATOM 835 C C . ASP A 1 102 ? -12.879 -7.692 -5.928 1.00 94.06 102 ASP A C 1
ATOM 837 O O . ASP A 1 102 ? -13.659 -8.640 -5.807 1.00 94.06 102 ASP A O 1
ATOM 841 N N . TYR A 1 103 ? -12.674 -6.811 -4.943 1.00 92.25 103 TYR A N 1
ATOM 842 C C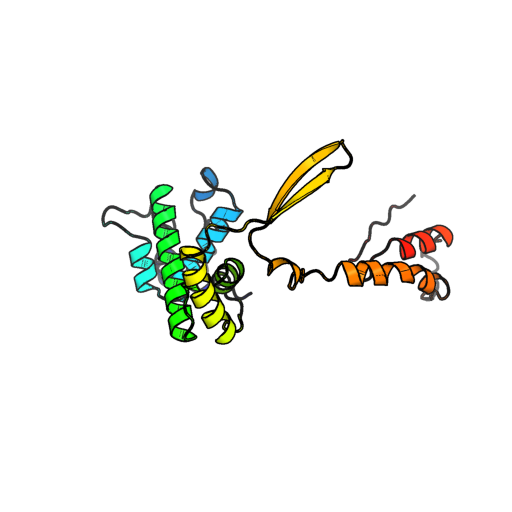A . TYR A 1 103 ? -13.339 -6.907 -3.643 1.00 92.25 103 TYR A CA 1
ATOM 843 C C . TYR A 1 103 ? -14.865 -6.817 -3.763 1.00 92.25 103 TYR A C 1
ATOM 845 O O . TYR A 1 103 ? -15.576 -7.654 -3.203 1.00 92.25 103 TYR A O 1
ATOM 853 N N . GLY A 1 104 ? -15.368 -5.831 -4.510 1.00 91.06 104 GLY A N 1
ATOM 854 C CA . GLY A 1 104 ? -16.797 -5.624 -4.734 1.00 91.06 104 GLY A CA 1
ATOM 855 C C . GLY A 1 104 ? -17.444 -6.822 -5.419 1.00 91.06 104 GLY A C 1
ATOM 856 O O . GLY A 1 104 ? -18.502 -7.273 -4.989 1.00 91.06 104 GLY A O 1
ATOM 857 N N . LYS A 1 105 ? -16.768 -7.417 -6.412 1.00 91.88 105 LYS A N 1
ATOM 858 C CA . LYS A 1 105 ? -17.244 -8.629 -7.092 1.00 91.88 105 LYS A CA 1
ATOM 859 C C . LYS A 1 105 ? -17.263 -9.852 -6.172 1.00 91.88 105 LYS A C 1
ATOM 861 O O . LYS A 1 105 ? -18.227 -10.609 -6.206 1.00 91.88 105 LYS A O 1
ATOM 866 N N . LYS A 1 106 ? -16.221 -10.059 -5.360 1.00 89.94 106 LYS A N 1
ATOM 867 C CA . LYS A 1 106 ? -16.123 -11.217 -4.451 1.00 89.94 106 LYS A CA 1
ATOM 868 C C . LYS A 1 106 ? -17.125 -11.163 -3.304 1.00 89.94 106 LYS A C 1
ATOM 870 O O . LYS A 1 106 ? -17.640 -12.202 -2.909 1.00 89.94 106 LYS A O 1
ATOM 875 N N . ASN A 1 107 ? -17.396 -9.968 -2.786 1.00 87.81 107 ASN A N 1
ATOM 876 C CA . ASN A 1 107 ? -18.248 -9.776 -1.612 1.00 87.81 107 ASN A CA 1
ATOM 877 C C . ASN A 1 107 ? -19.653 -9.266 -1.956 1.00 87.81 107 ASN A C 1
ATOM 879 O O . ASN A 1 107 ? -20.449 -9.041 -1.051 1.00 87.81 107 ASN A O 1
ATOM 883 N N . ASN A 1 108 ? -19.956 -9.074 -3.245 1.00 87.00 108 ASN A N 1
ATOM 884 C CA . ASN A 1 108 ? -21.203 -8.482 -3.728 1.00 87.00 108 ASN A CA 1
ATOM 885 C C . ASN A 1 108 ? -21.511 -7.123 -3.060 1.00 87.00 108 ASN A C 1
ATOM 887 O O . ASN A 1 108 ? -22.606 -6.887 -2.553 1.00 87.00 108 ASN A O 1
ATOM 891 N N . VAL A 1 109 ? -20.504 -6.244 -3.015 1.00 87.62 109 VAL A N 1
ATOM 892 C CA . VAL A 1 109 ? -20.571 -4.912 -2.390 1.00 87.62 109 VAL A CA 1
ATOM 893 C C . VAL A 1 109 ? -20.404 -3.834 -3.454 1.00 87.62 109 VAL A C 1
ATOM 895 O O . VAL A 1 109 ? -19.488 -3.901 -4.277 1.00 87.62 109 VAL A O 1
ATOM 898 N N . ASN A 1 110 ? -21.244 -2.799 -3.399 1.00 86.69 110 ASN A N 1
ATOM 899 C CA . ASN A 1 110 ? -21.060 -1.602 -4.211 1.00 86.69 110 ASN A CA 1
ATOM 900 C C . ASN A 1 110 ? -19.834 -0.815 -3.716 1.00 86.69 110 ASN A C 1
ATOM 902 O O . ASN A 1 110 ? -19.828 -0.270 -2.616 1.00 86.69 110 ASN A O 1
ATOM 906 N N . VAL A 1 111 ? -18.788 -0.724 -4.538 1.00 88.31 111 VAL A N 1
ATOM 907 C CA . VAL A 1 111 ? -17.540 -0.033 -4.171 1.00 88.31 111 VAL A CA 1
ATOM 908 C C . VAL A 1 111 ? -17.741 1.454 -3.869 1.00 88.31 111 VAL A C 1
ATOM 910 O O . VAL A 1 111 ? -16.979 2.023 -3.093 1.00 88.31 111 VAL A O 1
ATOM 913 N N . ALA A 1 112 ? -18.777 2.081 -4.438 1.00 86.50 112 ALA A N 1
ATOM 914 C CA . ALA A 1 112 ? -19.080 3.492 -4.219 1.00 86.50 112 ALA A CA 1
ATOM 915 C C . ALA A 1 112 ? -19.616 3.784 -2.808 1.00 86.50 112 ALA A C 1
ATOM 917 O O . ALA A 1 112 ? -19.555 4.930 -2.369 1.00 86.50 112 ALA A O 1
ATOM 918 N N . SER A 1 113 ? -20.119 2.773 -2.090 1.00 83.69 113 SER A N 1
ATOM 919 C CA . SER A 1 113 ? -20.600 2.931 -0.713 1.00 83.69 113 SER A CA 1
ATOM 920 C C . SER A 1 113 ? -19.495 2.760 0.336 1.00 83.69 113 SER A C 1
ATOM 922 O O . SER A 1 113 ? -19.782 2.821 1.529 1.00 83.69 113 SER A O 1
ATOM 924 N N . LEU A 1 114 ? -18.253 2.483 -0.078 1.00 86.56 114 LEU A N 1
ATOM 925 C CA . LEU A 1 114 ? -17.134 2.271 0.838 1.00 86.56 114 LEU A CA 1
ATOM 926 C C . LEU A 1 114 ? -16.584 3.604 1.357 1.00 86.56 114 LEU A C 1
ATOM 928 O O . LEU A 1 114 ? -16.297 4.535 0.605 1.00 86.56 114 LEU A O 1
ATOM 932 N N . THR A 1 115 ? -16.364 3.666 2.664 1.00 88.06 115 THR A N 1
ATOM 933 C CA . THR A 1 115 ? -15.670 4.773 3.327 1.00 88.06 115 THR A CA 1
ATOM 934 C C . THR A 1 115 ? -14.164 4.737 3.047 1.00 88.06 115 THR A C 1
ATOM 936 O O . THR A 1 115 ? -13.588 3.695 2.736 1.00 88.06 115 THR A O 1
ATOM 939 N N . GLN A 1 116 ? -13.473 5.867 3.233 1.00 83.44 116 GLN A N 1
ATOM 940 C CA . GLN A 1 116 ? -12.011 5.932 3.060 1.00 83.44 116 GLN A CA 1
ATOM 941 C C . GLN A 1 116 ? -11.246 4.997 4.012 1.00 83.44 116 GLN A C 1
ATOM 943 O O . GLN A 1 116 ? -10.194 4.471 3.649 1.00 83.44 116 GLN A O 1
ATOM 948 N N . SER A 1 117 ? -11.767 4.765 5.221 1.00 86.06 117 SER A N 1
ATOM 949 C CA . SER A 1 117 ? -11.203 3.782 6.151 1.00 86.06 117 SER A CA 1
ATOM 950 C C . SER A 1 117 ? -11.362 2.354 5.641 1.00 86.06 117 SER A C 1
ATOM 952 O O . SER A 1 117 ? -10.400 1.600 5.685 1.00 86.06 117 SER A O 1
ATOM 954 N N . GLU A 1 118 ? -12.528 1.997 5.096 1.00 88.12 118 GLU A N 1
ATOM 955 C CA . GLU A 1 118 ? -12.750 0.660 4.532 1.00 88.12 118 GLU A CA 1
ATOM 956 C C . GLU A 1 118 ? -11.868 0.439 3.301 1.00 88.12 118 GLU A C 1
ATOM 958 O O . GLU A 1 118 ? -11.201 -0.584 3.213 1.00 88.12 118 GLU A O 1
ATOM 963 N N . ILE A 1 119 ? -11.766 1.420 2.395 1.00 90.25 119 ILE A N 1
ATOM 964 C CA . ILE A 1 119 ? -10.859 1.352 1.236 1.00 90.25 119 ILE A CA 1
ATOM 965 C C . ILE A 1 119 ? -9.416 1.088 1.689 1.00 90.25 119 ILE A C 1
ATOM 967 O O . ILE A 1 119 ? -8.742 0.212 1.144 1.00 90.25 119 ILE A O 1
ATOM 971 N N . ARG A 1 120 ? -8.943 1.817 2.707 1.00 89.19 120 ARG A N 1
ATOM 972 C CA . ARG A 1 120 ? -7.607 1.618 3.281 1.00 89.19 120 ARG A CA 1
ATOM 973 C C . ARG A 1 120 ? -7.442 0.206 3.838 1.00 89.19 120 ARG A C 1
ATOM 975 O O . ARG A 1 120 ? -6.447 -0.447 3.536 1.00 89.19 120 ARG A O 1
ATOM 982 N N . ASP A 1 121 ? -8.409 -0.265 4.614 1.00 88.38 121 ASP A N 1
ATOM 983 C CA . ASP A 1 121 ? -8.373 -1.581 5.246 1.00 88.38 121 ASP A CA 1
ATOM 984 C C . ASP A 1 121 ? -8.379 -2.711 4.190 1.00 88.38 121 ASP A C 1
ATOM 986 O O . ASP A 1 121 ? -7.639 -3.687 4.345 1.00 88.38 121 ASP A O 1
ATOM 990 N N . ILE A 1 122 ? -9.090 -2.546 3.060 1.00 90.50 122 ILE A N 1
ATOM 991 C CA . ILE A 1 122 ? -9.089 -3.496 1.926 1.00 90.50 122 ILE A CA 1
ATOM 992 C C . ILE A 1 122 ? -7.689 -3.572 1.319 1.00 90.50 122 ILE A C 1
ATOM 994 O O . ILE A 1 122 ? -7.140 -4.658 1.125 1.00 90.50 122 ILE A O 1
ATOM 998 N N . ILE A 1 123 ? -7.078 -2.417 1.038 1.00 89.94 123 ILE A N 1
ATOM 999 C CA . ILE A 1 123 ? -5.736 -2.347 0.446 1.00 89.94 123 ILE A CA 1
ATOM 1000 C C . ILE A 1 123 ? -4.696 -2.951 1.401 1.00 89.94 123 ILE A C 1
ATOM 1002 O O . ILE A 1 123 ? -3.793 -3.676 0.973 1.00 89.94 123 ILE A O 1
ATOM 1006 N N . LEU A 1 124 ? -4.844 -2.738 2.710 1.00 87.12 124 LEU A N 1
ATOM 1007 C CA . LEU A 1 124 ? -3.983 -3.339 3.731 1.00 87.12 124 LEU A CA 1
ATOM 1008 C C . LEU A 1 124 ? -4.294 -4.820 4.003 1.00 87.12 124 LEU A C 1
ATOM 1010 O O . LEU A 1 124 ? -3.505 -5.483 4.681 1.00 87.12 124 LEU A O 1
ATOM 1014 N N . GLY A 1 125 ? -5.354 -5.373 3.402 1.00 79.88 125 GLY A N 1
ATOM 1015 C CA . GLY A 1 125 ? -5.744 -6.782 3.511 1.00 79.88 125 GLY A CA 1
ATOM 1016 C C . GLY A 1 125 ? -6.176 -7.148 4.918 1.00 79.88 125 GLY A C 1
ATOM 1017 O O . GLY A 1 125 ? -5.741 -8.162 5.463 1.00 79.88 125 GLY A O 1
ATOM 1018 N N . MET A 1 126 ? -6.948 -6.267 5.540 1.00 78.62 126 MET A N 1
ATOM 1019 C CA . MET A 1 126 ? -7.672 -6.575 6.761 1.00 78.62 126 MET A CA 1
ATOM 1020 C C . MET A 1 126 ? -8.974 -7.289 6.399 1.00 78.62 126 MET A C 1
ATOM 1022 O O . MET A 1 126 ? -9.581 -7.001 5.369 1.00 78.62 126 MET A O 1
ATOM 1026 N N . GLU A 1 127 ? -9.400 -8.223 7.243 1.00 65.12 127 GLU A N 1
ATOM 1027 C CA . GLU A 1 127 ? -10.741 -8.790 7.141 1.00 65.12 127 GLU A CA 1
ATOM 1028 C C . GLU A 1 127 ? -11.738 -7.712 7.552 1.00 65.12 127 GLU A C 1
ATOM 1030 O O . GLU A 1 127 ? -11.749 -7.259 8.698 1.00 65.12 127 GLU A O 1
ATOM 1035 N N . ILE A 1 128 ? -12.542 -7.264 6.595 1.00 66.06 128 ILE A N 1
ATOM 1036 C CA . ILE A 1 128 ? -13.614 -6.309 6.843 1.00 66.06 128 ILE A CA 1
ATOM 1037 C C . ILE A 1 128 ? -14.915 -7.077 6.723 1.00 66.06 128 ILE A C 1
ATOM 1039 O O . ILE A 1 128 ? -15.139 -7.781 5.739 1.00 66.06 128 ILE A O 1
ATOM 1043 N N . SER A 1 129 ? -15.788 -6.936 7.714 1.00 64.00 129 SER A N 1
ATOM 1044 C CA . SER A 1 129 ? -17.171 -7.362 7.547 1.00 64.00 129 SER A CA 1
ATOM 1045 C C . SER A 1 129 ? -17.769 -6.558 6.395 1.00 64.00 129 SER A C 1
ATOM 1047 O O . SER A 1 129 ? -17.696 -5.327 6.402 1.00 64.00 129 SER A O 1
ATOM 1049 N N . ALA A 1 130 ? -18.320 -7.240 5.388 1.00 63.41 130 ALA A N 1
ATOM 1050 C CA . ALA A 1 130 ? -18.983 -6.567 4.278 1.00 63.41 130 ALA A CA 1
ATOM 1051 C C . ALA A 1 130 ? -20.020 -5.563 4.831 1.00 63.41 130 ALA A C 1
ATOM 1053 O O . ALA A 1 130 ? -20.752 -5.917 5.763 1.00 63.41 130 ALA A O 1
ATOM 1054 N N . PRO A 1 131 ? -20.085 -4.320 4.309 1.00 63.03 131 PRO A N 1
ATOM 1055 C CA . PRO A 1 131 ? -21.073 -3.345 4.755 1.00 63.03 131 PRO A CA 1
ATOM 1056 C C . PRO A 1 131 ? -22.476 -3.951 4.681 1.00 63.03 131 PRO A C 1
ATOM 1058 O O . PRO A 1 131 ? -22.823 -4.564 3.670 1.00 63.03 131 PRO A O 1
ATOM 1061 N N . SER A 1 132 ? -23.278 -3.795 5.738 1.00 64.25 132 SER A N 1
ATOM 1062 C CA . SER A 1 132 ? -24.644 -4.325 5.752 1.00 64.25 132 SER A CA 1
ATOM 1063 C C . SER A 1 132 ? -25.466 -3.733 4.599 1.00 64.25 132 SER A C 1
ATOM 1065 O O . SER A 1 132 ? -25.300 -2.565 4.244 1.00 64.25 132 SER A O 1
ATOM 1067 N N . GLN A 1 133 ? -26.383 -4.521 4.025 1.00 62.16 133 GLN A N 1
ATOM 1068 C CA . GLN A 1 133 ? -27.255 -4.065 2.927 1.00 62.16 133 GLN A CA 1
ATOM 1069 C C . GLN A 1 133 ? -28.050 -2.804 3.300 1.00 62.16 133 GLN A C 1
ATOM 1071 O O . GLN A 1 133 ? -28.260 -1.927 2.469 1.00 62.16 133 GLN A O 1
ATOM 1076 N N . GLN A 1 134 ? -28.411 -2.666 4.577 1.00 56.59 134 GLN A N 1
ATOM 1077 C CA . GLN A 1 134 ? -29.066 -1.473 5.107 1.00 56.59 134 GLN A CA 1
ATOM 1078 C C . GLN A 1 134 ? -28.196 -0.214 4.950 1.00 56.59 134 GLN A C 1
ATOM 1080 O O . GLN A 1 134 ? -28.695 0.836 4.559 1.00 56.59 134 GLN A O 1
ATOM 1085 N N . ARG A 1 135 ? -26.879 -0.315 5.176 1.00 68.06 135 ARG A N 1
ATOM 1086 C CA . ARG A 1 135 ? -25.940 0.802 4.986 1.00 68.06 135 ARG A CA 1
ATOM 1087 C C . ARG A 1 135 ? -25.774 1.170 3.511 1.00 68.06 135 ARG A C 1
ATOM 1089 O O . ARG A 1 135 ? -25.619 2.343 3.191 1.00 68.06 135 ARG A O 1
ATOM 1096 N N . GLN A 1 136 ? -25.833 0.179 2.622 1.00 64.50 136 GLN A N 1
ATOM 1097 C CA . GLN A 1 136 ? -25.775 0.396 1.174 1.00 64.50 136 GLN A CA 1
ATOM 1098 C C . GLN A 1 136 ? -27.011 1.159 0.676 1.00 64.50 136 GLN A C 1
ATOM 1100 O O . GLN A 1 136 ? -26.865 2.135 -0.054 1.00 64.50 136 GLN A O 1
ATOM 1105 N N . GLN A 1 137 ? -28.205 0.781 1.147 1.00 64.62 137 GLN A N 1
ATOM 1106 C CA . GLN A 1 137 ? -29.455 1.482 0.830 1.00 64.62 137 GLN A CA 1
ATOM 1107 C C . GLN A 1 137 ? -29.449 2.930 1.340 1.00 64.62 137 GLN A C 1
ATOM 1109 O O . GLN A 1 137 ? -29.862 3.836 0.622 1.00 64.62 137 GLN A O 1
ATOM 1114 N N . ILE A 1 138 ? -28.925 3.172 2.548 1.00 66.06 138 ILE A N 1
ATOM 1115 C CA . ILE A 1 138 ? -28.808 4.529 3.107 1.00 66.06 138 ILE A CA 1
ATOM 1116 C C . ILE A 1 138 ? -27.873 5.397 2.256 1.00 66.06 138 ILE A C 1
ATOM 1118 O O . ILE A 1 138 ? -28.224 6.530 1.947 1.00 66.06 138 ILE A O 1
ATOM 1122 N N . ALA A 1 139 ? -26.727 4.871 1.813 1.00 66.50 139 ALA A N 1
ATOM 1123 C CA . ALA A 1 139 ? -25.800 5.621 0.962 1.00 66.50 139 ALA A CA 1
ATOM 1124 C C . ALA A 1 139 ? -26.406 5.984 -0.411 1.00 66.50 139 ALA A C 1
ATOM 1126 O O . ALA A 1 139 ? -26.134 7.061 -0.945 1.00 66.50 139 ALA A O 1
ATOM 1127 N N . GLU A 1 140 ? -27.241 5.112 -0.985 1.00 67.06 140 GLU A N 1
ATOM 1128 C CA . GLU A 1 140 ? -27.972 5.402 -2.227 1.00 67.06 140 GLU A CA 1
ATOM 1129 C C . GLU A 1 140 ? -29.037 6.490 -2.028 1.00 67.06 140 GLU A C 1
ATOM 1131 O O . GLU A 1 140 ? -29.128 7.407 -2.848 1.00 67.06 140 GLU A O 1
ATOM 1136 N N . ILE A 1 141 ? -29.772 6.445 -0.911 1.00 65.25 141 ILE A N 1
ATOM 1137 C CA . ILE A 1 141 ? -30.749 7.476 -0.527 1.00 65.25 141 ILE A CA 1
ATOM 1138 C C . ILE A 1 141 ? -30.048 8.816 -0.259 1.00 65.25 141 ILE A C 1
ATOM 1140 O O . ILE A 1 141 ? -30.503 9.854 -0.731 1.00 65.25 141 ILE A O 1
ATOM 1144 N N . GLU A 1 142 ? -28.908 8.819 0.437 1.00 64.50 142 GLU A N 1
ATOM 1145 C CA . GLU A 1 142 ? -28.121 10.029 0.701 1.00 64.50 142 GLU A CA 1
ATOM 1146 C C . GLU A 1 142 ? -27.560 10.654 -0.576 1.00 64.50 142 GLU A C 1
ATOM 1148 O O . GLU A 1 142 ? -27.501 11.879 -0.680 1.00 64.50 142 GLU A O 1
ATOM 1153 N N . LYS A 1 143 ? -27.156 9.845 -1.564 1.00 64.44 143 LYS A N 1
ATOM 1154 C CA . LYS A 1 143 ? -26.686 10.355 -2.857 1.00 64.44 143 LYS A CA 1
ATOM 1155 C C . LYS A 1 143 ? -27.810 11.074 -3.607 1.00 64.44 143 LYS A C 1
ATOM 1157 O O . LYS A 1 143 ? -27.579 12.164 -4.120 1.00 64.44 143 LYS A O 1
ATOM 1162 N N . GLN A 1 144 ? -29.016 10.504 -3.605 1.00 56.56 144 GLN A N 1
ATOM 1163 C CA . GLN A 1 144 ? -30.205 11.144 -4.177 1.00 56.56 144 GLN A CA 1
ATOM 1164 C C . GLN A 1 144 ? -30.607 12.403 -3.392 1.00 56.56 144 GLN A C 1
ATOM 1166 O O . GLN A 1 144 ? -30.937 13.425 -3.988 1.00 56.56 144 GLN A O 1
ATOM 1171 N N . ALA A 1 145 ? -30.500 12.375 -2.061 1.00 54.72 145 ALA A N 1
ATOM 1172 C CA . ALA A 1 145 ? -30.789 13.528 -1.213 1.00 54.72 145 ALA A CA 1
ATOM 1173 C C . ALA A 1 145 ? -29.772 14.669 -1.403 1.00 54.72 145 ALA A C 1
ATOM 1175 O O . ALA A 1 145 ? -30.173 15.828 -1.460 1.00 54.72 145 ALA A O 1
ATOM 1176 N N . LYS A 1 146 ? -28.476 14.370 -1.585 1.00 55.50 146 LYS A N 1
ATOM 1177 C CA . LYS A 1 146 ? -27.422 15.373 -1.848 1.00 55.50 146 LYS A CA 1
ATOM 1178 C C . LYS A 1 146 ? -27.625 16.137 -3.152 1.00 55.50 146 LYS A C 1
ATOM 1180 O O . LYS A 1 146 ? -27.245 17.303 -3.224 1.00 55.50 146 LYS A O 1
ATOM 1185 N N . GLU A 1 147 ? -28.219 15.507 -4.160 1.00 54.06 147 GLU A N 1
ATOM 1186 C CA . GLU A 1 147 ? -28.589 16.174 -5.414 1.00 54.06 147 GLU A CA 1
ATOM 1187 C C . GLU A 1 147 ? -29.809 17.102 -5.237 1.00 54.06 147 GLU A C 1
ATOM 1189 O O . GLU A 1 147 ? -30.011 18.007 -6.044 1.00 54.06 147 GLU A O 1
ATOM 1194 N N . GLN A 1 148 ? -30.570 16.952 -4.144 1.00 43.91 148 GLN A N 1
ATOM 1195 C CA . GLN A 1 148 ? -31.796 17.707 -3.862 1.00 43.91 148 GLN A CA 1
ATOM 1196 C C . GLN A 1 148 ? -31.678 18.705 -2.685 1.00 43.91 148 GLN A C 1
ATOM 1198 O O . GLN A 1 148 ? -32.492 19.621 -2.580 1.00 43.91 148 GLN A O 1
ATOM 1203 N N . SER A 1 149 ? -30.671 18.590 -1.809 1.00 45.47 149 SER A N 1
ATOM 1204 C CA . SER A 1 149 ? -30.602 19.309 -0.525 1.00 45.47 149 SER A CA 1
ATOM 1205 C C . SER A 1 149 ? -29.495 20.378 -0.446 1.00 45.47 149 SER A C 1
ATOM 1207 O O . SER A 1 149 ? -28.612 20.320 0.410 1.00 45.47 149 SER A O 1
ATOM 1209 N N . GLN A 1 150 ? -29.549 21.409 -1.294 1.00 42.59 150 GLN A N 1
ATOM 1210 C CA . GLN A 1 150 ? -28.719 22.620 -1.128 1.00 42.59 150 GLN A CA 1
ATOM 1211 C C . GLN A 1 150 ? -29.222 23.594 -0.036 1.00 42.59 150 GLN A C 1
ATOM 1213 O O . GLN A 1 150 ? -28.641 24.661 0.140 1.00 42.59 150 GLN A O 1
ATOM 1218 N N . LEU A 1 151 ? -30.281 23.275 0.718 1.00 46.50 151 LEU A N 1
ATOM 1219 C CA . LEU A 1 151 ? -30.997 24.266 1.537 1.00 46.50 151 LEU A CA 1
ATOM 1220 C C . LEU A 1 151 ? -31.334 23.789 2.957 1.00 46.50 151 LEU A C 1
ATOM 1222 O O . LEU A 1 151 ? -32.499 23.792 3.332 1.00 46.50 151 LEU A O 1
ATOM 1226 N N . THR A 1 152 ? -30.349 23.407 3.776 1.00 48.78 152 THR A N 1
ATOM 1227 C CA . THR A 1 152 ? -30.373 23.694 5.234 1.00 48.78 152 THR A CA 1
ATOM 1228 C C . THR A 1 152 ? -29.031 23.341 5.876 1.00 48.78 152 THR A C 1
ATOM 1230 O O . THR A 1 152 ? -28.717 22.177 6.097 1.00 48.78 152 THR A O 1
ATOM 1233 N N . ALA A 1 153 ? -28.224 24.356 6.180 1.00 47.31 153 ALA A N 1
ATOM 1234 C CA . ALA A 1 153 ? -27.026 24.225 7.001 1.00 47.31 153 ALA A CA 1
ATOM 1235 C C . ALA A 1 153 ? -27.295 24.890 8.356 1.00 47.31 153 ALA A C 1
ATOM 1237 O O . ALA A 1 153 ? -27.766 26.028 8.390 1.00 47.31 153 ALA A O 1
ATOM 1238 N N . THR A 1 154 ? -27.015 24.204 9.467 1.00 51.78 154 THR A N 1
ATOM 1239 C CA . THR A 1 154 ? -27.117 24.798 10.807 1.00 51.78 154 THR A CA 1
ATOM 1240 C C . THR A 1 154 ? -25.727 25.241 11.251 1.00 51.78 154 THR A C 1
ATOM 1242 O O . THR A 1 154 ? -24.809 24.433 11.400 1.00 51.78 154 THR A O 1
ATOM 1245 N N . THR A 1 155 ? -25.562 26.551 11.427 1.00 53.06 155 THR A N 1
ATOM 1246 C CA . THR A 1 155 ? -24.302 27.168 11.848 1.00 53.06 155 THR A CA 1
ATOM 1247 C C . THR A 1 155 ? -24.274 27.313 13.366 1.00 53.06 155 THR A C 1
ATOM 1249 O O . THR A 1 155 ? -25.114 28.006 13.938 1.00 53.06 155 THR A O 1
ATOM 1252 N N . THR A 1 156 ? -23.282 26.710 14.019 1.00 54.62 156 THR A N 1
ATOM 1253 C CA . THR A 1 156 ? -23.033 26.867 15.458 1.00 54.62 156 THR A CA 1
ATOM 1254 C C . THR A 1 156 ? -21.794 27.732 15.668 1.00 54.62 156 THR A C 1
ATOM 1256 O O . THR A 1 156 ? -20.740 27.483 15.078 1.00 54.62 156 THR A O 1
ATOM 1259 N N . LYS A 1 157 ? -21.922 28.762 16.510 1.00 55.44 157 LYS A N 1
ATOM 1260 C CA . LYS A 1 157 ? -20.859 29.721 16.831 1.00 55.44 157 LYS A CA 1
ATOM 1261 C C . LYS A 1 157 ? -20.358 29.484 18.254 1.00 55.44 157 LYS A C 1
ATOM 1263 O O . LYS A 1 157 ? -21.145 29.545 19.197 1.00 55.44 157 LYS A O 1
ATOM 1268 N N . THR A 1 158 ? -19.059 29.253 18.413 1.00 57.09 158 THR A N 1
ATOM 1269 C CA . THR A 1 158 ? -18.426 29.010 19.719 1.00 57.09 158 THR A CA 1
ATOM 1270 C C . THR A 1 158 ? -17.133 29.808 19.841 1.00 57.09 158 THR A C 1
ATOM 1272 O O . THR A 1 158 ? -16.455 30.037 18.848 1.00 57.09 158 THR A O 1
ATOM 1275 N N . VAL A 1 159 ? -16.776 30.241 21.051 1.00 57.03 159 VAL A N 1
ATOM 1276 C CA . VAL A 1 159 ? -15.603 31.103 21.288 1.00 57.03 159 VAL A CA 1
ATOM 1277 C C . VAL A 1 159 ? -14.499 30.303 21.978 1.00 57.03 159 VAL A C 1
ATOM 1279 O O . VAL A 1 159 ? -14.770 29.549 22.916 1.00 57.03 159 VAL A O 1
ATOM 1282 N N . ASN A 1 160 ? -13.258 30.431 21.505 1.00 55.53 160 ASN A N 1
ATOM 1283 C CA . ASN A 1 160 ? -12.107 29.779 22.130 1.00 55.53 160 ASN A CA 1
ATOM 1284 C C . ASN A 1 160 ? -11.654 30.534 23.405 1.00 55.53 160 ASN A C 1
ATOM 1286 O O . ASN A 1 160 ? -12.057 31.663 23.674 1.00 55.53 160 ASN A O 1
ATOM 1290 N N . LYS A 1 161 ? -10.755 29.929 24.192 1.00 55.53 161 LYS A N 1
ATOM 1291 C CA . LYS A 1 161 ? -10.192 30.536 25.420 1.00 55.53 161 LYS A CA 1
ATOM 1292 C C . LYS A 1 161 ? -9.396 31.840 25.205 1.00 55.53 161 LYS A C 1
ATOM 1294 O O . LYS A 1 161 ? -9.025 32.480 26.182 1.00 55.53 161 LYS A O 1
ATOM 1299 N N . HIS A 1 162 ? -9.097 32.191 23.957 1.00 57.34 162 HIS A N 1
ATOM 1300 C CA . HIS A 1 162 ? -8.393 33.406 23.548 1.00 57.34 162 HIS A CA 1
ATOM 1301 C C . HIS A 1 162 ? -9.339 34.478 22.971 1.00 57.34 162 HIS A C 1
ATOM 1303 O O . HIS A 1 162 ? -8.872 35.560 22.637 1.00 57.34 162 HIS A O 1
ATOM 1309 N N . GLY A 1 163 ? -10.654 34.224 22.927 1.00 60.03 163 GLY A N 1
ATOM 1310 C CA . GLY A 1 163 ? -11.661 35.171 22.441 1.00 60.03 163 GLY A CA 1
ATOM 1311 C C . GLY A 1 163 ? -11.964 35.078 20.943 1.00 60.03 163 GLY A C 1
ATOM 1312 O O . GLY A 1 163 ? -12.798 35.840 20.463 1.00 60.03 163 GLY A O 1
ATOM 1313 N N . ASP A 1 164 ? -11.349 34.143 20.213 1.00 56.25 164 ASP A N 1
ATOM 1314 C CA . ASP A 1 164 ? -11.586 33.997 18.775 1.00 56.25 164 ASP A CA 1
ATOM 1315 C C . ASP A 1 164 ? -12.879 33.224 18.506 1.00 56.25 164 ASP A C 1
ATOM 1317 O O . ASP A 1 164 ? -13.138 32.164 19.094 1.00 56.25 164 ASP A O 1
ATOM 1321 N N . GLU A 1 165 ? -13.682 33.746 17.581 1.00 52.47 165 GLU A N 1
ATOM 1322 C CA . GLU A 1 165 ? -14.936 33.135 17.160 1.00 52.47 165 GLU A CA 1
ATOM 1323 C C . GLU A 1 165 ? -14.678 31.991 16.172 1.00 52.47 165 GLU A C 1
ATOM 1325 O O . GLU A 1 165 ? -14.159 32.188 15.075 1.00 52.47 165 GLU A O 1
ATOM 1330 N N . ILE A 1 166 ? -15.086 30.782 16.548 1.00 58.88 166 ILE A N 1
ATOM 1331 C CA . ILE A 1 166 ? -15.096 29.607 15.683 1.00 58.88 166 ILE A CA 1
ATOM 1332 C C . ILE A 1 166 ? -16.527 29.419 15.182 1.00 58.88 166 ILE A C 1
ATOM 1334 O O . ILE A 1 166 ? -17.453 29.166 15.955 1.00 58.88 166 ILE A O 1
ATOM 1338 N N . ILE A 1 167 ? -16.706 29.544 13.869 1.00 53.00 167 ILE A N 1
ATOM 1339 C CA . ILE A 1 167 ? -17.983 29.321 13.194 1.00 53.00 167 ILE A CA 1
ATOM 1340 C C . ILE A 1 167 ? -17.922 27.937 12.546 1.00 53.00 167 ILE A C 1
ATOM 1342 O O . ILE A 1 167 ? -17.225 27.745 11.552 1.00 53.00 167 ILE A O 1
ATOM 1346 N N . SER A 1 168 ? -18.637 26.966 13.116 1.00 50.25 168 SER A N 1
ATOM 1347 C CA . SER A 1 168 ? -18.735 25.612 12.569 1.00 50.25 168 SER A CA 1
ATOM 1348 C C . SER A 1 168 ? -20.087 25.440 11.890 1.00 50.25 168 SER A C 1
ATOM 1350 O O . SER A 1 168 ? -21.133 25.530 12.532 1.00 50.25 168 SER A O 1
ATOM 1352 N N . THR A 1 169 ? -20.072 25.204 10.582 1.00 49.94 169 THR A N 1
ATOM 1353 C CA . THR A 1 169 ? -21.287 24.940 9.804 1.00 49.94 169 THR A CA 1
ATOM 1354 C C . THR A 1 169 ? -21.426 23.435 9.632 1.00 49.94 169 THR A C 1
ATOM 1356 O O . THR A 1 169 ? -20.627 22.828 8.923 1.00 49.94 169 THR A O 1
ATOM 1359 N N . THR A 1 170 ? -22.411 22.832 10.295 1.00 52.91 170 THR A N 1
ATOM 1360 C CA . THR A 1 170 ? -22.643 21.384 10.239 1.00 52.91 170 THR A CA 1
ATOM 1361 C C . THR A 1 170 ? -23.833 21.112 9.323 1.00 52.91 170 THR A C 1
ATOM 1363 O O . THR A 1 170 ? -24.938 21.594 9.561 1.00 52.91 170 THR A O 1
ATOM 1366 N N . THR A 1 171 ? -23.610 20.354 8.249 1.00 53.69 171 THR A N 1
ATOM 1367 C CA . THR A 1 171 ? -24.625 20.021 7.229 1.00 53.69 171 THR A CA 1
ATOM 1368 C C . THR A 1 171 ? -25.198 18.607 7.364 1.00 53.69 171 THR A C 1
ATOM 1370 O O . THR A 1 171 ? -25.771 18.083 6.416 1.00 53.69 171 THR A O 1
ATOM 1373 N N . SER A 1 172 ? -25.096 17.965 8.532 1.00 51.72 172 SER A N 1
ATOM 1374 C CA . SER A 1 172 ? -25.755 16.675 8.769 1.00 51.72 172 SER A CA 1
ATOM 1375 C C . SER A 1 172 ? -26.025 16.420 10.253 1.00 51.72 172 SER A C 1
ATOM 1377 O O . SER A 1 172 ? -25.120 16.510 11.078 1.00 51.72 172 SER A O 1
ATOM 1379 N N . ASN A 1 173 ? -27.266 16.044 10.582 1.00 49.09 173 ASN A N 1
ATOM 1380 C CA . ASN A 1 173 ? -27.686 15.640 11.931 1.00 49.09 173 ASN A CA 1
ATOM 1381 C C . ASN A 1 173 ? -27.112 14.271 12.367 1.00 49.09 173 ASN A C 1
ATOM 1383 O O . ASN A 1 173 ? -27.239 13.903 13.531 1.00 49.09 173 ASN A O 1
ATOM 1387 N N . TYR A 1 174 ? -26.462 13.516 11.473 1.00 47.38 174 TYR A N 1
ATOM 1388 C CA . TYR A 1 174 ? -26.028 12.137 11.739 1.00 47.38 174 TYR A CA 1
ATOM 1389 C C . TYR A 1 174 ? -24.724 12.026 12.553 1.00 47.38 174 TYR A C 1
ATOM 1391 O O . TYR A 1 174 ? -24.550 11.091 13.335 1.00 47.38 174 TYR A O 1
ATOM 1399 N N . GLU A 1 175 ? -23.808 12.994 12.446 1.00 43.62 175 GLU A N 1
ATOM 1400 C CA . GLU A 1 175 ? -22.496 12.925 13.123 1.00 43.62 175 GLU A CA 1
ATOM 1401 C C . GLU A 1 175 ? -22.581 13.007 14.658 1.00 43.62 175 GLU A C 1
ATOM 1403 O O . GLU A 1 175 ? -21.598 12.740 15.351 1.00 43.62 175 GLU A O 1
ATOM 1408 N N . THR A 1 176 ? -23.761 13.317 15.204 1.00 48.97 176 THR A N 1
ATOM 1409 C CA . THR A 1 176 ? -23.971 13.423 16.655 1.00 48.97 176 THR A CA 1
ATOM 1410 C C . THR A 1 176 ? -24.274 12.064 17.306 1.00 48.97 176 THR A C 1
ATOM 1412 O O . THR A 1 176 ? -24.030 11.903 18.500 1.00 48.97 176 THR A O 1
ATOM 1415 N N . GLU A 1 177 ? -24.729 11.051 16.553 1.00 51.00 177 GLU A N 1
ATOM 1416 C CA . GLU A 1 177 ? -25.167 9.766 17.134 1.00 51.00 177 GLU A CA 1
ATOM 1417 C C . GLU A 1 177 ? -24.104 8.650 17.136 1.00 51.00 177 GLU A C 1
ATOM 1419 O O . GLU A 1 177 ? -24.205 7.710 17.927 1.00 51.00 177 GLU A O 1
ATOM 1424 N N . HIS A 1 178 ? -23.057 8.728 16.304 1.00 43.41 178 HIS A N 1
ATOM 1425 C CA . HIS A 1 178 ? -22.118 7.607 16.110 1.00 43.41 178 HIS A CA 1
ATOM 1426 C C . HIS A 1 178 ? -20.632 7.995 16.067 1.00 43.41 178 HIS A C 1
ATOM 1428 O O . HIS A 1 178 ? -19.837 7.446 15.304 1.00 43.41 178 HIS A O 1
ATOM 1434 N N . PHE A 1 179 ? -20.204 8.898 16.952 1.00 40.62 179 PHE A N 1
ATOM 1435 C CA . PHE A 1 179 ? -18.778 9.065 17.240 1.00 40.62 179 PHE A CA 1
ATOM 1436 C C . PHE A 1 179 ? -18.309 8.044 18.295 1.00 40.62 179 PHE A C 1
ATOM 1438 O O . PHE A 1 179 ? -18.255 8.339 19.489 1.00 40.62 179 PHE A O 1
ATOM 1445 N N . SER A 1 180 ? -17.942 6.832 17.865 1.00 46.2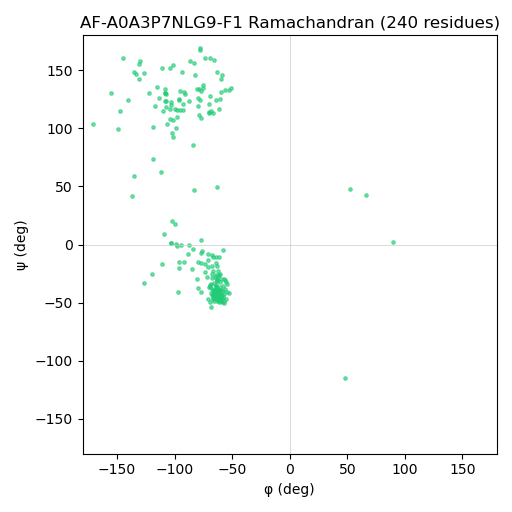2 180 SER A N 1
ATOM 1446 C CA . SER A 1 180 ? -17.169 5.888 18.689 1.00 46.22 180 SER A CA 1
ATOM 1447 C C . SER A 1 180 ? -15.691 5.968 18.299 1.00 46.22 180 SER A C 1
ATOM 1449 O O . SER A 1 180 ? -15.266 5.398 17.288 1.00 46.22 180 SER A O 1
ATOM 1451 N N . SER A 1 181 ? -14.873 6.684 19.070 1.00 44.28 181 SER A N 1
ATOM 1452 C CA . SER A 1 181 ? -13.427 6.626 18.870 1.00 44.28 181 SER A CA 1
ATOM 1453 C C . SER A 1 181 ? -12.918 5.242 19.297 1.00 44.28 181 SER A C 1
ATOM 1455 O O . SER A 1 181 ? -13.169 4.792 20.410 1.00 44.28 181 SER A O 1
ATOM 1457 N N . LYS A 1 182 ? -12.167 4.554 18.421 1.00 54.16 182 LYS A N 1
ATOM 1458 C CA . LYS A 1 182 ? -11.561 3.222 18.680 1.00 54.16 182 LYS A CA 1
ATOM 1459 C C . LYS A 1 182 ? -10.616 3.187 19.897 1.00 54.16 182 LYS A C 1
ATOM 1461 O O . LYS A 1 182 ? -10.111 2.131 20.273 1.00 54.16 182 LYS A O 1
ATOM 1466 N N . THR A 1 183 ? -10.372 4.334 20.519 1.00 55.53 183 THR A N 1
ATOM 1467 C CA . THR A 1 183 ? -9.641 4.459 21.769 1.00 55.53 183 THR A CA 1
ATOM 1468 C C . THR A 1 183 ? -10.662 4.783 22.849 1.00 55.53 183 THR A C 1
ATOM 1470 O O . THR A 1 183 ? -11.093 5.925 22.952 1.00 55.53 183 THR A O 1
ATOM 1473 N N . GLU A 1 184 ? -11.014 3.792 23.668 1.00 68.12 184 GLU A N 1
ATOM 1474 C CA . GLU A 1 184 ? -11.827 3.900 24.896 1.00 68.12 184 GLU A CA 1
ATOM 1475 C C . GLU A 1 184 ? -11.132 4.768 25.973 1.00 68.12 184 GLU A C 1
ATOM 1477 O O . GLU A 1 184 ? -10.929 4.366 27.120 1.00 68.12 184 GLU A O 1
ATOM 1482 N N . TRP A 1 185 ? -10.659 5.958 25.596 1.00 74.00 185 TRP A N 1
ATOM 1483 C CA . TRP A 1 185 ? -9.902 6.877 26.438 1.00 74.00 185 TRP A CA 1
ATOM 1484 C C . TRP A 1 185 ? -10.776 7.398 27.572 1.00 74.00 185 TRP A C 1
ATOM 1486 O O . TRP A 1 185 ? -10.276 7.605 28.670 1.00 74.00 185 TRP A O 1
ATOM 1496 N N . ARG A 1 186 ? -12.084 7.558 27.330 1.00 76.25 186 ARG A N 1
ATOM 1497 C CA . ARG A 1 186 ? -13.039 8.051 28.323 1.00 76.25 186 ARG A CA 1
ATOM 1498 C C . ARG A 1 186 ? -13.256 7.028 29.431 1.00 76.25 186 ARG A C 1
ATOM 1500 O O . ARG A 1 186 ? -13.094 7.361 30.600 1.00 76.25 186 ARG A O 1
ATOM 1507 N N . VAL A 1 187 ? -13.531 5.772 29.072 1.00 78.62 187 VAL A N 1
ATOM 1508 C CA . VAL A 1 187 ? -13.638 4.664 30.037 1.00 78.62 187 VAL A CA 1
ATOM 1509 C C . VAL A 1 187 ? -12.321 4.483 30.795 1.00 78.62 187 VAL A C 1
ATOM 1511 O O . VAL A 1 187 ? -12.321 4.283 32.011 1.00 78.62 187 VAL A O 1
ATOM 1514 N N . ARG A 1 188 ? -11.184 4.622 30.104 1.00 78.88 188 ARG A N 1
ATOM 1515 C CA . ARG A 1 188 ? -9.854 4.541 30.714 1.00 78.88 188 ARG A CA 1
ATOM 1516 C C . ARG A 1 188 ? -9.579 5.679 31.698 1.00 78.88 188 ARG A C 1
ATOM 1518 O O . ARG A 1 188 ? -9.128 5.406 32.803 1.00 78.88 188 ARG A O 1
ATOM 1525 N N . ALA A 1 189 ? -9.901 6.918 31.334 1.00 81.19 189 ALA A N 1
ATOM 1526 C CA . ALA A 1 189 ? -9.743 8.089 32.190 1.00 81.19 189 ALA A CA 1
ATOM 1527 C C . ALA A 1 189 ? -10.613 7.979 33.450 1.00 81.19 189 ALA A C 1
ATOM 1529 O O . ALA A 1 189 ? -10.121 8.229 34.546 1.00 81.19 189 ALA A O 1
ATOM 1530 N N . ILE A 1 190 ? -11.862 7.518 33.310 1.00 83.62 190 ILE A N 1
ATOM 1531 C CA . ILE A 1 190 ? -12.759 7.250 34.447 1.00 83.62 190 ILE A CA 1
ATOM 1532 C C . ILE A 1 190 ? -12.199 6.125 35.327 1.00 83.62 190 ILE A C 1
ATOM 1534 O O . ILE A 1 190 ? -12.235 6.206 36.546 1.00 83.62 190 ILE A O 1
ATOM 1538 N N . SER A 1 191 ? -11.637 5.071 34.736 1.00 83.94 191 SER A N 1
ATOM 1539 C CA . SER A 1 191 ? -11.062 3.966 35.512 1.00 83.94 191 SER A CA 1
ATOM 1540 C C . SER A 1 191 ? -9.788 4.375 36.262 1.00 83.94 191 SER A C 1
ATOM 1542 O O . SER A 1 191 ? -9.555 3.913 37.381 1.00 83.94 191 SER A O 1
ATOM 1544 N N . ALA A 1 192 ? -8.975 5.259 35.677 1.00 86.06 192 ALA A N 1
ATOM 1545 C CA . ALA A 1 192 ? -7.745 5.763 36.281 1.00 86.06 192 ALA A CA 1
ATOM 1546 C C . ALA A 1 192 ? -8.004 6.591 37.553 1.00 86.06 192 ALA A C 1
ATOM 1548 O O . ALA A 1 192 ? -7.185 6.551 38.473 1.00 86.06 192 ALA A O 1
ATOM 1549 N N . THR A 1 193 ? -9.167 7.251 37.688 1.00 87.75 193 THR A N 1
ATOM 1550 C CA . THR A 1 193 ? -9.509 7.997 38.916 1.00 87.75 193 THR A CA 1
ATOM 1551 C C . THR A 1 193 ? -9.620 7.103 40.147 1.00 87.75 193 THR A C 1
ATOM 1553 O O . THR A 1 193 ? -9.523 7.607 41.257 1.00 87.75 193 THR A O 1
ATOM 1556 N N . ASN A 1 194 ? -9.780 5.786 39.977 1.00 89.38 194 ASN A N 1
ATOM 1557 C CA . ASN A 1 194 ? -9.902 4.820 41.072 1.00 89.38 194 ASN A CA 1
ATOM 1558 C C . ASN A 1 194 ? -8.567 4.165 41.470 1.00 89.38 194 ASN A C 1
ATOM 1560 O O . ASN A 1 194 ? -8.529 3.357 42.399 1.00 89.38 194 ASN A O 1
ATOM 1564 N N . LEU A 1 195 ? -7.448 4.505 40.816 1.00 88.56 195 LEU A N 1
ATOM 1565 C CA . LEU A 1 195 ? -6.137 3.908 41.111 1.00 88.56 195 LEU A CA 1
ATOM 1566 C C . LEU A 1 195 ? -5.648 4.184 42.538 1.00 88.56 195 LEU A C 1
ATOM 1568 O O . LEU A 1 195 ? -4.939 3.354 43.108 1.00 88.56 195 LEU A O 1
ATOM 1572 N N . TYR A 1 196 ? -6.068 5.292 43.157 1.00 89.56 196 TYR A N 1
ATOM 1573 C CA . TYR A 1 196 ? -5.709 5.606 44.545 1.00 89.56 196 TYR A CA 1
ATOM 1574 C C . TYR A 1 196 ? -6.177 4.528 45.537 1.00 89.56 196 TYR A C 1
ATOM 1576 O O . TYR A 1 196 ? -5.494 4.289 46.533 1.00 89.56 196 TYR A O 1
ATOM 1584 N N . LEU A 1 197 ? -7.279 3.823 45.248 1.00 89.94 197 LEU A N 1
ATOM 1585 C CA . LEU A 1 197 ? -7.800 2.748 46.100 1.00 89.94 197 LEU A CA 1
ATOM 1586 C C . LEU A 1 197 ? -6.815 1.578 46.213 1.00 89.94 197 LEU A C 1
ATOM 1588 O O . LEU A 1 197 ? -6.714 0.944 47.263 1.00 89.94 197 LEU A O 1
ATOM 1592 N N . ARG A 1 198 ? -6.020 1.334 45.164 1.00 88.12 198 ARG A N 1
ATOM 1593 C CA . ARG A 1 198 ? -4.990 0.283 45.147 1.00 88.12 198 ARG A CA 1
ATOM 1594 C C . ARG A 1 198 ? -3.792 0.611 46.038 1.00 88.12 198 ARG A C 1
ATOM 1596 O O . ARG A 1 198 ? -3.007 -0.272 46.346 1.00 88.12 198 ARG A O 1
ATOM 1603 N N . THR A 1 199 ? -3.656 1.858 46.495 1.00 89.62 199 THR A N 1
ATOM 1604 C CA . THR A 1 199 ? -2.548 2.260 47.376 1.00 89.62 199 THR A CA 1
ATOM 1605 C C . THR A 1 199 ? -2.714 1.820 48.834 1.00 89.62 199 THR A C 1
ATOM 1607 O O . THR A 1 199 ? -1.787 1.995 49.630 1.00 89.62 199 THR A O 1
ATOM 1610 N N . ASN A 1 200 ? -3.879 1.268 49.190 1.00 88.31 200 ASN A N 1
ATOM 1611 C CA . ASN A 1 200 ? -4.170 0.783 50.539 1.00 88.31 200 ASN A CA 1
ATOM 1612 C C . ASN A 1 200 ? -3.569 -0.604 50.802 1.00 88.31 200 ASN A C 1
ATOM 1614 O O . ASN A 1 200 ? -3.052 -0.833 51.891 1.00 88.31 200 ASN A O 1
ATOM 1618 N N . ASN A 1 201 ? -3.581 -1.488 49.798 1.00 89.62 201 ASN A N 1
ATOM 1619 C CA . ASN A 1 201 ? -3.078 -2.858 49.896 1.00 89.62 201 ASN A CA 1
ATOM 1620 C C . ASN A 1 201 ? -1.932 -3.049 48.897 1.00 89.62 201 ASN A C 1
ATOM 1622 O O . ASN A 1 201 ? -2.168 -3.199 47.700 1.00 89.62 201 ASN A O 1
ATOM 1626 N N . ILE A 1 202 ? -0.692 -3.008 49.391 1.00 89.31 202 ILE A N 1
ATOM 1627 C CA . ILE A 1 202 ? 0.523 -3.147 48.580 1.00 89.31 202 ILE A CA 1
ATOM 1628 C C . ILE A 1 202 ? 1.260 -4.399 49.045 1.00 89.31 202 ILE A C 1
ATOM 1630 O O . ILE A 1 202 ? 1.682 -4.471 50.198 1.00 89.31 202 ILE A O 1
ATOM 1634 N N . TYR A 1 203 ? 1.424 -5.357 48.137 1.00 89.56 203 TYR A N 1
ATOM 1635 C CA . TYR A 1 203 ? 2.213 -6.563 48.364 1.00 89.56 203 TYR A CA 1
ATOM 1636 C C . TYR A 1 203 ? 3.627 -6.349 47.828 1.00 89.56 203 TYR A C 1
ATOM 1638 O O . TYR A 1 203 ? 3.805 -5.868 46.708 1.00 89.56 203 TYR A O 1
ATOM 1646 N N . VAL A 1 204 ? 4.626 -6.693 48.635 1.00 87.38 204 VAL A N 1
ATOM 1647 C CA . VAL A 1 204 ? 6.042 -6.645 48.263 1.00 87.38 204 VAL A CA 1
ATOM 1648 C C . VAL A 1 204 ? 6.541 -8.082 48.240 1.00 87.38 204 VAL A C 1
ATOM 1650 O O . VAL A 1 204 ? 6.349 -8.795 49.222 1.00 87.38 204 VAL A O 1
ATOM 1653 N N . SER A 1 205 ? 7.139 -8.512 47.125 1.00 85.50 205 SER A N 1
ATOM 1654 C CA . SER A 1 205 ? 7.778 -9.831 47.066 1.00 85.50 205 SER A CA 1
ATOM 1655 C C . SER A 1 205 ? 8.949 -9.848 48.037 1.00 85.50 205 SER A C 1
ATOM 1657 O O . SER A 1 205 ? 9.823 -8.984 47.961 1.00 85.50 205 SER A O 1
ATOM 1659 N N . SER A 1 206 ? 8.942 -10.803 48.958 1.00 77.44 206 SER A N 1
ATOM 1660 C CA . SER A 1 206 ? 10.050 -11.063 49.866 1.00 77.44 206 SER A CA 1
ATOM 1661 C C . SER A 1 206 ? 10.821 -12.268 49.343 1.00 77.44 206 SER A C 1
ATOM 1663 O O . SER A 1 206 ? 10.458 -13.405 49.637 1.00 77.44 206 SER A O 1
ATOM 1665 N N . ASP A 1 207 ? 11.850 -12.006 48.545 1.00 78.50 207 ASP A N 1
ATOM 1666 C CA . ASP A 1 207 ? 12.847 -13.021 48.207 1.00 78.50 207 ASP A CA 1
ATOM 1667 C C . ASP A 1 207 ? 13.892 -13.089 49.335 1.00 78.50 207 ASP A C 1
ATOM 1669 O O . ASP A 1 207 ? 14.079 -12.112 50.070 1.00 78.50 207 ASP A O 1
ATOM 1673 N N . ASP A 1 208 ? 14.586 -14.224 49.471 1.00 78.56 208 ASP A N 1
ATOM 1674 C CA . ASP A 1 208 ? 15.635 -14.392 50.482 1.00 78.56 208 ASP A CA 1
ATOM 1675 C C . ASP A 1 208 ? 16.724 -13.315 50.344 1.00 78.56 208 ASP A C 1
ATOM 1677 O O . ASP A 1 208 ? 17.229 -13.026 49.250 1.00 78.56 208 ASP A O 1
ATOM 1681 N N . ILE A 1 209 ? 17.096 -12.711 51.475 1.00 75.94 209 ILE A N 1
ATOM 1682 C CA . ILE A 1 209 ? 18.072 -11.620 51.518 1.00 75.94 209 ILE A CA 1
ATOM 1683 C C . ILE A 1 209 ? 19.449 -12.179 51.151 1.00 75.94 209 ILE A C 1
ATOM 1685 O O . ILE A 1 209 ? 20.031 -12.976 51.883 1.00 75.94 209 ILE A O 1
ATOM 1689 N N . LYS A 1 210 ? 19.995 -11.730 50.018 1.00 79.00 210 LYS A N 1
ATOM 1690 C CA . LYS A 1 210 ? 21.372 -12.040 49.614 1.00 79.00 210 LYS A CA 1
ATOM 1691 C C . LYS A 1 210 ? 22.339 -11.123 50.362 1.00 79.00 210 LYS A C 1
ATOM 1693 O O . LYS A 1 210 ? 22.220 -9.907 50.244 1.00 79.00 210 LYS A O 1
ATOM 1698 N N . GLU A 1 211 ? 23.333 -11.691 51.045 1.00 75.88 211 GLU A N 1
ATOM 1699 C CA . GLU A 1 211 ? 24.344 -10.932 51.808 1.00 75.88 211 GLU A CA 1
ATOM 1700 C C . GLU A 1 211 ? 25.121 -9.909 50.953 1.00 75.88 211 GLU A C 1
ATOM 1702 O O . GLU A 1 211 ? 25.481 -8.846 51.444 1.00 75.88 211 GLU A O 1
ATOM 1707 N N . ASN A 1 212 ? 25.298 -10.177 49.651 1.00 79.94 212 ASN A N 1
ATOM 1708 C CA . ASN A 1 212 ? 25.970 -9.277 48.698 1.00 79.94 212 ASN A CA 1
ATOM 1709 C C . ASN A 1 212 ? 24.996 -8.453 47.822 1.00 79.94 212 ASN A C 1
ATOM 1711 O O . ASN A 1 212 ? 25.373 -7.975 46.751 1.00 79.94 212 ASN A O 1
ATOM 1715 N N . GLY A 1 213 ? 23.722 -8.334 48.208 1.00 79.94 213 GLY A N 1
ATOM 1716 C CA . GLY A 1 213 ? 22.696 -7.615 47.447 1.00 79.94 213 GLY A CA 1
ATOM 1717 C C . GLY A 1 213 ? 22.519 -6.154 47.871 1.00 79.94 213 GLY A C 1
ATOM 1718 O O . GLY A 1 213 ? 22.642 -5.808 49.043 1.00 79.94 213 GLY A O 1
ATOM 1719 N N . TYR A 1 214 ? 22.152 -5.285 46.925 1.00 82.62 214 TYR A N 1
ATOM 1720 C CA . TYR A 1 214 ? 21.706 -3.930 47.258 1.00 82.62 214 TYR A CA 1
ATOM 1721 C C . TYR A 1 214 ? 20.269 -3.943 47.785 1.00 82.62 214 TYR A C 1
ATOM 1723 O O . TYR A 1 214 ? 19.372 -4.513 47.163 1.00 82.62 214 TYR A O 1
ATOM 1731 N N . THR A 1 215 ? 20.039 -3.252 48.903 1.00 84.50 215 THR A N 1
ATOM 1732 C CA . THR A 1 215 ? 18.691 -3.011 49.433 1.00 84.50 215 THR A CA 1
ATOM 1733 C C . THR A 1 215 ? 18.170 -1.677 48.911 1.00 84.50 215 THR A C 1
ATOM 1735 O O . THR A 1 215 ? 18.716 -0.622 49.228 1.00 84.50 215 THR A O 1
ATOM 1738 N N . TYR A 1 216 ? 17.097 -1.711 48.119 1.00 86.00 216 TYR A N 1
ATOM 1739 C CA . TYR A 1 216 ? 16.460 -0.504 47.592 1.00 86.00 216 TYR A CA 1
ATOM 1740 C C . TYR A 1 216 ? 15.281 -0.086 48.463 1.00 86.00 216 TYR A C 1
ATOM 1742 O O . TYR A 1 216 ? 14.332 -0.845 48.650 1.00 86.00 216 TYR A O 1
ATOM 1750 N N . ILE A 1 217 ? 15.307 1.158 48.936 1.00 87.94 217 ILE A N 1
ATOM 1751 C CA . ILE A 1 217 ? 14.227 1.743 49.733 1.00 87.94 217 ILE A CA 1
ATOM 1752 C C . ILE A 1 217 ? 13.420 2.686 48.838 1.00 87.94 217 ILE A C 1
ATOM 1754 O O . ILE A 1 217 ? 13.967 3.627 48.267 1.00 87.94 217 ILE A O 1
ATOM 1758 N N . LEU A 1 218 ? 12.110 2.447 48.713 1.00 88.19 218 LEU A N 1
ATOM 1759 C CA . LEU A 1 218 ? 11.198 3.316 47.964 1.00 88.19 218 LEU A CA 1
ATOM 1760 C C . LEU A 1 218 ? 10.288 4.095 48.929 1.00 88.19 218 LEU A C 1
ATOM 1762 O O . LEU A 1 218 ? 9.486 3.477 49.636 1.00 88.19 218 LEU A O 1
ATOM 1766 N N . PRO A 1 219 ? 10.340 5.441 48.943 1.00 93.12 219 PRO A N 1
ATOM 1767 C CA . PRO A 1 219 ? 9.443 6.242 49.766 1.00 93.12 219 PRO A CA 1
ATOM 1768 C C . PRO A 1 219 ? 7.966 6.013 49.416 1.00 93.12 219 PRO A C 1
ATOM 1770 O O . PRO A 1 219 ? 7.546 6.092 48.257 1.00 93.12 219 PRO A O 1
ATOM 1773 N N . LYS A 1 220 ? 7.143 5.772 50.443 1.00 90.38 220 LYS A N 1
ATOM 1774 C CA . LYS A 1 220 ? 5.718 5.434 50.283 1.00 90.38 220 LYS A CA 1
ATOM 1775 C C . LYS A 1 220 ? 4.919 6.539 49.586 1.00 90.38 220 LYS A C 1
ATOM 1777 O O . LYS A 1 220 ? 4.024 6.243 48.801 1.00 90.38 220 LYS A O 1
ATOM 1782 N N . ASN A 1 221 ? 5.229 7.806 49.848 1.00 91.69 221 ASN A N 1
ATOM 1783 C CA . ASN A 1 221 ? 4.589 8.957 49.202 1.00 91.69 221 ASN A CA 1
ATOM 1784 C C . ASN A 1 221 ? 4.846 8.992 47.685 1.00 91.69 221 ASN A C 1
ATOM 1786 O O . ASN A 1 221 ? 3.917 9.247 46.920 1.00 91.69 221 ASN A O 1
ATOM 1790 N N . VAL A 1 222 ? 6.071 8.676 47.255 1.00 91.06 222 VAL A N 1
ATOM 1791 C CA . VAL A 1 222 ? 6.446 8.609 45.835 1.00 91.06 222 VAL A CA 1
ATOM 1792 C C . VAL A 1 222 ? 5.712 7.461 45.152 1.00 91.06 222 VAL A C 1
ATOM 1794 O O . VAL A 1 222 ? 5.087 7.676 44.117 1.00 91.06 222 VAL A O 1
ATOM 1797 N N . LEU A 1 223 ? 5.681 6.275 45.769 1.00 90.38 223 LEU A N 1
ATOM 1798 C CA . LEU A 1 223 ? 4.934 5.125 45.251 1.00 90.38 223 LEU A CA 1
ATOM 1799 C C . LEU A 1 223 ? 3.434 5.430 45.099 1.00 90.38 223 LEU A C 1
ATOM 1801 O O . LEU A 1 223 ? 2.846 5.159 44.055 1.00 90.38 223 LEU A O 1
ATOM 1805 N N . LYS A 1 224 ? 2.813 6.051 46.109 1.00 90.88 224 LYS A N 1
ATOM 1806 C CA . LYS A 1 224 ? 1.398 6.455 46.051 1.00 90.88 224 LYS A CA 1
ATOM 1807 C C . LYS A 1 224 ? 1.130 7.449 44.924 1.00 90.88 224 LYS A C 1
ATOM 1809 O O . LYS A 1 224 ? 0.153 7.304 44.186 1.00 90.88 224 LYS A O 1
ATOM 1814 N N . LYS A 1 225 ? 1.993 8.456 44.772 1.00 89.44 225 LYS A N 1
ATOM 1815 C CA . LYS A 1 225 ? 1.843 9.450 43.709 1.00 89.44 225 LYS A CA 1
ATOM 1816 C C . LYS A 1 225 ? 2.041 8.819 42.333 1.00 89.44 225 LYS A C 1
ATOM 1818 O O . LYS A 1 225 ? 1.264 9.103 41.433 1.00 89.44 225 LYS A O 1
ATOM 1823 N N . PHE A 1 226 ? 3.000 7.908 42.199 1.00 90.00 226 PHE A N 1
ATOM 1824 C CA . PHE A 1 226 ? 3.244 7.166 40.967 1.00 90.00 226 PHE A CA 1
ATOM 1825 C C . PHE A 1 226 ? 2.033 6.320 40.552 1.00 90.00 226 PHE A C 1
ATOM 1827 O O . PHE A 1 226 ? 1.576 6.423 39.418 1.00 90.00 226 PHE A O 1
ATOM 1834 N N . ILE A 1 227 ? 1.442 5.556 41.479 1.00 89.38 227 ILE A N 1
ATOM 1835 C CA . ILE A 1 227 ? 0.246 4.739 41.203 1.00 89.38 227 ILE A CA 1
ATOM 1836 C C . ILE A 1 227 ? -0.938 5.613 40.764 1.00 89.38 227 ILE A C 1
ATOM 1838 O O . ILE A 1 227 ? -1.670 5.236 39.856 1.00 89.38 227 ILE A O 1
ATOM 1842 N N . THR A 1 228 ? -1.123 6.788 41.371 1.00 88.56 228 THR A N 1
ATOM 1843 C CA . THR A 1 228 ? -2.264 7.675 41.065 1.00 88.56 228 THR A CA 1
ATOM 1844 C C . THR A 1 228 ? -2.165 8.400 39.724 1.00 88.56 228 THR A C 1
ATOM 1846 O O . THR A 1 228 ? -3.198 8.774 39.180 1.00 88.56 228 THR A O 1
ATOM 1849 N N . ILE A 1 229 ? -0.960 8.587 39.181 1.00 88.12 229 ILE A N 1
ATOM 1850 C CA . ILE A 1 229 ? -0.741 9.184 37.849 1.00 88.12 229 ILE A CA 1
ATOM 1851 C C . ILE A 1 229 ? -0.503 8.135 36.751 1.00 88.12 229 ILE A C 1
ATOM 1853 O O . ILE A 1 229 ? -0.243 8.490 35.604 1.00 88.12 229 ILE A O 1
ATOM 1857 N N . SER A 1 230 ? -0.530 6.849 37.106 1.00 85.69 230 SER A N 1
ATOM 1858 C CA . SER A 1 230 ? -0.305 5.746 36.172 1.00 85.69 230 SER A CA 1
ATOM 1859 C C . SER A 1 230 ? -1.534 5.454 35.312 1.00 85.69 230 SER A C 1
ATOM 1861 O O . SER A 1 230 ? -2.640 5.913 35.592 1.00 85.69 230 SER A O 1
ATOM 1863 N N . ASP A 1 231 ? -1.336 4.651 34.269 1.00 83.31 231 ASP A N 1
ATOM 1864 C CA . ASP A 1 231 ? -2.409 4.137 33.421 1.00 83.31 231 ASP A CA 1
ATOM 1865 C C . ASP A 1 231 ? -2.590 2.625 33.622 1.00 83.31 231 ASP A C 1
ATOM 1867 O O . ASP A 1 231 ? -1.651 1.907 33.960 1.00 83.31 231 ASP A O 1
ATOM 1871 N N . LEU A 1 232 ? -3.809 2.123 33.404 1.00 77.31 232 LEU A N 1
ATOM 1872 C CA . LEU A 1 232 ? -4.126 0.695 33.549 1.00 77.31 232 LEU A CA 1
ATOM 1873 C C . LEU A 1 232 ? -3.644 -0.168 32.371 1.00 77.31 232 LEU A C 1
ATOM 1875 O O . LEU A 1 232 ? -3.638 -1.391 32.492 1.00 77.31 232 LEU A O 1
ATOM 1879 N N . ARG A 1 233 ? -3.309 0.435 31.222 1.00 73.50 233 ARG A N 1
ATOM 1880 C CA . ARG A 1 233 ? -2.938 -0.283 29.990 1.00 73.50 233 ARG A CA 1
ATOM 1881 C C . ARG A 1 233 ? -1.596 0.151 29.410 1.00 73.50 233 ARG A C 1
ATOM 1883 O O . ARG A 1 233 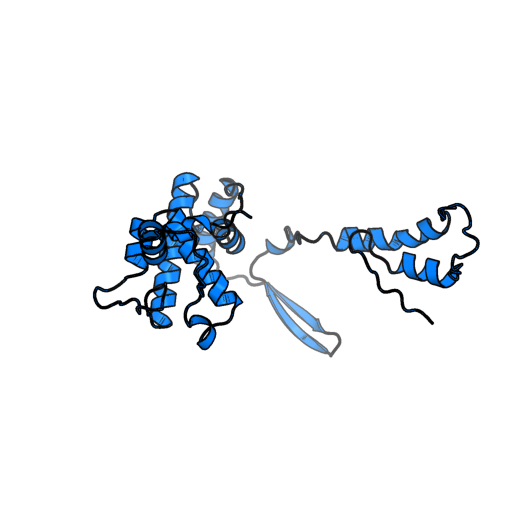? -0.920 -0.674 28.807 1.00 73.50 233 ARG A O 1
ATOM 1890 N N . ALA A 1 234 ? -1.225 1.420 29.543 1.00 69.94 234 ALA A N 1
ATOM 1891 C CA . ALA A 1 234 ? 0.074 1.922 29.120 1.00 69.94 234 ALA A CA 1
ATOM 1892 C C . ALA A 1 234 ? 1.097 1.755 30.250 1.00 69.94 234 ALA A C 1
ATOM 1894 O O . ALA A 1 234 ? 0.907 2.248 31.362 1.00 69.94 234 ALA A O 1
ATOM 1895 N N . GLN A 1 235 ? 2.189 1.054 29.960 1.00 66.81 235 GLN A N 1
ATOM 1896 C CA . GLN A 1 235 ? 3.282 0.887 30.906 1.00 66.81 235 GLN A CA 1
ATOM 1897 C C . GLN A 1 235 ? 4.140 2.158 30.919 1.00 66.81 235 GLN A C 1
ATOM 1899 O O . GLN A 1 235 ? 4.829 2.460 29.949 1.00 66.81 235 GLN A O 1
ATOM 1904 N N . ASN A 1 236 ? 4.107 2.893 32.029 1.00 57.56 236 ASN A N 1
ATOM 1905 C CA . ASN A 1 236 ? 4.991 4.033 32.264 1.00 57.56 236 ASN A CA 1
ATOM 1906 C C . ASN A 1 236 ? 6.200 3.546 33.073 1.00 57.56 236 ASN A C 1
ATOM 1908 O O . ASN A 1 236 ? 6.025 3.121 34.214 1.00 57.56 236 ASN A O 1
ATOM 1912 N N . MET A 1 237 ? 7.422 3.594 32.528 1.00 48.78 237 MET A N 1
ATOM 1913 C CA . MET A 1 237 ? 8.620 3.311 33.329 1.00 48.78 237 MET A CA 1
ATOM 1914 C C . MET A 1 237 ? 9.845 4.112 32.880 1.00 48.78 237 MET A C 1
ATOM 1916 O O . MET A 1 237 ? 10.398 3.859 31.819 1.00 48.78 237 MET A O 1
ATOM 1920 N N . TYR A 1 238 ? 10.315 4.995 33.765 1.00 42.03 238 TYR A N 1
ATOM 1921 C CA . TYR A 1 238 ? 11.716 5.406 33.872 1.00 42.03 238 TYR A CA 1
ATOM 1922 C C . TYR A 1 238 ? 12.046 5.533 35.362 1.00 42.03 238 TYR A C 1
ATOM 1924 O O . TYR A 1 238 ? 11.347 6.234 36.094 1.00 42.03 238 TYR A O 1
ATOM 1932 N N . LYS A 1 239 ? 13.079 4.826 35.829 1.00 43.22 239 LYS A N 1
ATOM 1933 C CA . LYS A 1 239 ? 13.600 4.940 37.197 1.00 43.22 239 LYS A CA 1
ATOM 1934 C C . LYS A 1 239 ? 14.966 5.614 37.098 1.00 43.22 239 LYS A C 1
ATOM 1936 O O . LYS A 1 239 ? 15.868 5.049 36.490 1.00 43.22 239 LYS A O 1
ATOM 1941 N N . TYR A 1 240 ? 15.099 6.817 37.647 1.00 40.91 240 TYR A N 1
ATOM 1942 C CA . TYR A 1 240 ? 16.394 7.482 37.788 1.00 40.91 240 TYR A CA 1
ATOM 1943 C C . TYR A 1 240 ? 16.977 7.136 39.161 1.00 40.91 240 TYR A C 1
ATOM 1945 O O . TYR A 1 240 ? 16.266 7.211 40.165 1.00 40.91 240 TYR A O 1
ATOM 1953 N N . ASN A 1 241 ? 18.245 6.722 39.190 1.00 35.34 241 ASN A N 1
ATOM 1954 C CA . ASN A 1 241 ? 19.014 6.593 40.427 1.00 35.34 241 ASN A CA 1
ATOM 1955 C C . ASN A 1 241 ? 19.423 7.997 40.895 1.00 35.34 241 ASN A C 1
ATOM 1957 O O . ASN A 1 241 ? 19.872 8.799 40.074 1.00 35.34 241 ASN A O 1
ATOM 1961 N N . ILE A 1 242 ? 19.266 8.269 42.191 1.00 36.44 242 ILE A N 1
ATOM 1962 C CA . ILE A 1 242 ? 20.020 9.309 42.903 1.00 36.44 242 ILE A CA 1
ATOM 1963 C C . ILE A 1 242 ? 21.111 8.576 43.674 1.00 36.44 242 ILE A C 1
ATOM 1965 O O . ILE A 1 242 ? 20.756 7.538 44.283 1.00 36.44 242 ILE A O 1
#

Organism: Dibothriocephalus latus (NCBI:txid60516)

InterPro domains:
  IPR012337 Ribonuclease H-like superfamily [SSF53098] (1-127)
  IPR021983 PRP8 domain IV core [PF12134] (1-100)
  IPR027652 Pre-mRNA-processing-splicing factor 8 [PTHR11140] (1-237)
  IPR043172 Prp8 RNase domain IV, palm region [G3DSA:3.30.420.230] (1-33)
  IPR043173 Prp8 RNase domain IV, fingers region [G3DSA:1.20.80.40] (34-132)